Protein 3L81 (pdb70)

InterPro domains:
  IPR001392 Clathrin adaptor, mu subunit [PIRSF005992] (1-453)
  IPR001392 Clathrin adaptor, mu subunit [PR00314] (12-32)
  IPR001392 Clathrin adaptor, mu subunit [PR00314] (99-126)
  IPR001392 Clathrin adaptor, mu subunit [PR00314] (250-277)
  IPR001392 Clathrin adaptor, mu subunit [PR00314] (322-337)
  IPR011012 Longin-like domain superfamily [SSF64356] (1-141)
  IPR018240 Clathrin adaptor, mu subunit, conserved site [PS00991] (270-284)
  IPR022775 AP complex, mu/sigma subunit [PF01217] (42-130)
  IPR028565 Mu homology domain [PF00928] (175-453)
  IPR028565 Mu homology domain [PS51072] (184-452)
  IPR036168 AP-2 complex subunit mu, C-terminal superfamily [SSF49447] (182-452)
  IPR050431 Adaptor complexes medium subunit [PTHR10529] (1-452)

Foldseek 3Di:
DAKEKEKEKEWAWEAEQVRDTDWIKIKIWIKIAAADDPPKKKKWFKDQWEEEAADPVPGDDQTQYFRHKDADPQWDCPCCVPTNMIMGDDDHTMDTGMITMHTDAFNFDDQKDKDWDWDAPVPQQKIKIKIKIAGADPQAWWKAFKKKKKAAAPPKDFDDKDWDDDVKDWDDDPRIIIITDGGDGRGDIIMMMTIMGHDDDVCPVIDFMFIWIKTWQDDRSPMATPDMDMDVHHYHYTYMYIYRHHTYGD/DDDDDDD

Secondary structure (DSSP, 8-state):
-EEEEEEEEEEEEEE-TTS-EEEEEEEEEEEEEE-PPTT-EEEEEE-SS-EES--TTT---SSSEESEEEEETT-B-TTHHHH-EEEE---SEEEEEEEEEE-S--SS--SEEEEEEEEE-TTTSEEEEEEEEEE-S-TT-EEEEEEEEEE--TT-EEEEEEESSTT-EEEEETTEEEEEE--EETT-EEEEEEEEE-PPPP------EEEEEEEET--SS---EEEEEEE--EEEEEEEEEEEEEEE--/--EEE--

GO terms:
  GO:0005802 trans-Golgi network (C, IDA)
  GO:0030124 AP-4 adaptor complex (C, IDA)
  GO:0006605 protein targeting (P, IDA)
  GO:0006622 protein targeting to lysosome (P, IDA)
  GO:0090160 Golgi to lysosome transport (P, IDA)
  GO:0019904 protein domain specific binding (F, IDA)
  GO:0005769 early endosome (C, EXP)
  GO:0006886 intracellular protein transport (P, IMP)
  GO:0006895 Golgi to endosome transport (P, IMP)
  GO:0000045 autophagosome assembly (P, IMP)
  GO:0005515 protein binding (F, IPI)
  GO:0031904 endosome lumen (C, TAS)
  GO:0032588 trans-Golgi network membrane (C, TAS)
  GO:0008320 transmembrane protein transporter activity (F, TAS)
  GO:0006892 post-Golgi vesicle-mediated transport (P, TAS)
  GO:0070062 extracellular exosome (C, HDA)

Sequence (257 aa):
NEVFLDVVERLSVLIASNGSLLKVDVQGEIRLKSFLPSGSEMRIGLTEEFSVGKSELRGYGPGIRVDEVSFHSSVNLDEFESHRILRLQPPQGELTVMRYQLSDDLPSPLPFRLFPSVQWDRGSGRLQVYLKLRCDLLSKSQALNVRLHLPLPRGVVSLSQELSSPEQKAELAEGALRWDLPRVQGGSQLSGLFQMDVPGPPGLGLGPASLSFELPRHTCSGLQVRFLRLAFPHKWVRHLSHSDAYVIRITYKFFEQ

Organism: Homo sapiens (NCBI:txid9606)

Structure (mmCIF, N/CA/C/O backbone):
data_3L81
#
_entry.id   3L81
#
_cell.length_a   46.672
_cell.length_b   56.910
_cell.length_c   60.664
_cell.angle_alpha   90.000
_cell.angle_beta   106.530
_cell.angle_gamma   90.000
#
_symmetry.space_group_name_H-M   'P 1 21 1'
#
loop_
_entity.id
_entity.type
_entity.pdbx_description
1 polymer 'AP-4 complex subunit mu-1'
2 polymer 'Amyloid beta A4 protein'
3 non-polymer GLYCEROL
4 water water
#
loop_
_atom_site.group_PDB
_atom_site.id
_atom_site.type_symbol
_atom_site.label_atom_id
_atom_site.label_alt_id
_atom_site.label_comp_id
_atom_site.label_asym_id
_atom_site.label_entity_id
_atom_site.label_seq_id
_atom_site.pdbx_PDB_ins_code
_atom_site.Cartn_x
_atom_site.Cartn_y
_atom_site.Cartn_z
_atom_site.occupancy
_atom_site.B_iso_or_equiv
_atom_site.auth_seq_id
_atom_site.auth_comp_id
_atom_site.auth_asym_id
_atom_site.auth_atom_id
_atom_site.pdbx_PDB_model_num
ATOM 1 N N . ASN A 1 33 ? -25.444 -21.746 16.420 1.00 41.40 185 ASN A N 1
ATOM 2 C CA . ASN A 1 33 ? -25.078 -20.622 15.493 1.00 40.28 185 ASN A CA 1
ATOM 3 C C . ASN A 1 33 ? -23.740 -19.937 15.862 1.00 38.00 185 ASN A C 1
ATOM 4 O O . ASN A 1 33 ? -23.168 -20.215 16.908 1.00 39.77 185 ASN A O 1
ATOM 9 N N . GLU A 1 34 ? -23.270 -19.038 15.011 1.00 34.37 186 GLU A N 1
ATOM 10 C CA . GLU A 1 34 ? -21.986 -18.363 15.193 1.00 30.02 186 GLU A CA 1
ATOM 11 C C . GLU A 1 34 ? -22.118 -17.035 15.930 1.00 27.98 186 GLU A C 1
ATOM 12 O O . GLU A 1 34 ? -23.050 -16.255 15.686 1.00 26.15 186 GLU A O 1
ATOM 18 N N . VAL A 1 35 ? -21.145 -16.736 16.789 1.00 25.27 187 VAL A N 1
ATOM 19 C CA . VAL A 1 35 ? -21.120 -15.444 17.485 1.00 22.87 187 VAL A CA 1
ATOM 20 C C . VAL A 1 35 ? -19.729 -14.855 17.301 1.00 21.91 187 VAL A C 1
ATOM 21 O O . VAL A 1 35 ? -18.756 -15.568 17.515 1.00 20.16 187 VAL A O 1
ATOM 25 N N . PHE A 1 36 ? -19.636 -13.593 16.864 1.00 18.74 188 PHE A N 1
ATOM 26 C CA . PHE A 1 36 ? -18.337 -12.932 16.666 1.00 17.46 188 PHE A CA 1
ATOM 27 C C . PHE A 1 36 ? -18.203 -11.771 17.618 1.00 18.74 188 PHE A C 1
ATOM 28 O O . PHE A 1 36 ? -19.098 -10.958 17.676 1.00 18.61 188 PHE A O 1
ATOM 36 N N . LEU A 1 37 ? -17.117 -11.700 18.385 1.00 15.55 189 LEU A N 1
ATOM 37 C CA . LEU A 1 37 ? -16.867 -10.542 19.245 1.00 17.08 189 LEU A CA 1
ATOM 38 C C . LEU A 1 37 ? -15.488 -10.009 18.964 1.00 18.47 189 LEU A C 1
ATOM 39 O O . LEU A 1 37 ? -14.550 -10.761 19.091 1.00 16.70 189 LEU A O 1
ATOM 44 N N . ASP A 1 38 ? -15.380 -8.750 18.546 1.00 16.80 190 ASP A N 1
ATOM 45 C CA . ASP A 1 38 ? -14.090 -8.167 18.137 1.00 17.96 190 ASP A CA 1
ATOM 46 C C . ASP A 1 38 ? -13.769 -6.977 19.012 1.00 17.85 190 ASP A C 1
ATOM 47 O O . ASP A 1 38 ? -14.598 -6.075 19.156 1.00 17.44 190 ASP A O 1
ATOM 52 N N . VAL A 1 39 ? -12.579 -6.977 19.632 1.00 16.35 191 VAL A N 1
ATOM 53 C CA . VAL A 1 39 ? -12.048 -5.773 20.271 1.00 15.88 191 VAL A CA 1
ATOM 54 C C . VAL A 1 39 ? -11.146 -5.150 19.238 1.00 16.58 191 VAL A C 1
ATOM 55 O O . VAL A 1 39 ? -10.202 -5.787 18.768 1.00 16.09 191 VAL A O 1
ATOM 59 N N . VAL A 1 40 ? -11.456 -3.929 18.829 1.00 14.22 192 VAL A N 1
ATOM 60 C CA . VAL A 1 40 ? -10.702 -3.261 17.779 1.00 14.80 192 VAL A CA 1
ATOM 61 C C . VAL A 1 40 ? -10.197 -1.879 18.275 1.00 15.87 192 VAL A C 1
ATOM 62 O O . VAL A 1 40 ? -10.977 -1.049 18.775 1.00 15.83 192 VAL A O 1
ATOM 66 N N . GLU A 1 41 ? -8.898 -1.643 18.155 1.00 14.63 193 GLU A N 1
ATOM 67 C CA . GLU A 1 41 ? -8.304 -0.390 18.638 1.00 15.43 193 GLU A CA 1
ATOM 68 C C . GLU A 1 41 ? -7.593 0.343 17.519 1.00 15.59 193 GLU A C 1
ATOM 69 O O . GLU A 1 41 ? -6.781 -0.278 16.832 1.00 15.24 193 GLU A O 1
ATOM 75 N N . ARG A 1 42 ? -7.979 1.599 17.291 1.00 16.28 194 ARG A N 1
ATOM 76 C CA . ARG A 1 42 ? -7.291 2.470 16.332 1.00 18.05 194 ARG A CA 1
ATOM 77 C C . ARG A 1 42 ? -6.226 3.297 17.077 1.00 18.19 194 ARG A C 1
ATOM 78 O O . ARG A 1 42 ? -6.534 4.084 17.986 1.00 16.85 194 ARG A O 1
ATOM 86 N N . LEU A 1 43 ? -4.976 3.117 16.685 1.00 17.65 195 LEU A N 1
ATOM 87 C CA . LEU A 1 43 ? -3.868 3.832 17.312 1.00 18.58 195 LEU A CA 1
ATOM 88 C C . LEU A 1 43 ? -3.431 4.990 16.416 1.00 19.24 195 LEU A C 1
ATOM 89 O O . LEU A 1 43 ? -3.296 4.807 15.202 1.00 19.57 195 LEU A O 1
ATOM 94 N N . SER A 1 44 ? -3.223 6.152 17.024 1.00 18.97 196 SER A N 1
ATOM 95 C CA . SER A 1 44 ? -2.598 7.302 16.365 1.00 19.13 196 SER A CA 1
ATOM 96 C C . SER A 1 44 ? -1.445 7.764 17.256 1.00 19.65 196 SER A C 1
ATOM 97 O O . SER A 1 44 ? -1.566 7.783 18.471 1.00 19.97 196 SER A O 1
ATOM 100 N N . VAL A 1 45 ? -0.293 8.102 16.676 1.00 18.01 197 VAL A N 1
ATOM 101 C CA . VAL A 1 45 ? 0.858 8.477 17.472 1.00 18.62 197 VAL A CA 1
ATOM 102 C C . VAL A 1 45 ? 1.484 9.663 16.722 1.00 18.37 197 VAL A C 1
ATOM 103 O O . VAL A 1 45 ? 1.368 9.776 15.501 1.00 16.28 197 VAL A O 1
ATOM 107 N N . LEU A 1 46 ? 2.165 10.531 17.478 1.00 16.80 198 LEU A N 1
ATOM 108 C CA . LEU A 1 46 ? 3.089 11.503 16.875 1.00 18.22 198 LEU A CA 1
ATOM 109 C C . LEU A 1 46 ? 4.386 11.355 17.649 1.00 19.00 198 LEU A C 1
ATOM 110 O O . LEU A 1 46 ? 4.436 11.515 18.894 1.00 19.99 198 LEU A O 1
ATOM 115 N N . ILE A 1 47 ? 5.433 11.003 16.912 1.00 19.12 199 ILE A N 1
ATOM 116 C CA . ILE A 1 47 ? 6.758 10.853 17.461 1.00 20.25 199 ILE A CA 1
ATOM 117 C C . ILE A 1 47 ? 7.706 11.930 16.920 1.00 21.54 199 ILE A C 1
ATOM 118 O O . ILE A 1 47 ? 7.694 12.242 15.718 1.00 20.55 199 ILE A O 1
ATOM 123 N N . ALA A 1 48 ? 8.489 12.532 17.834 1.00 23.00 200 ALA A N 1
ATOM 124 C CA . ALA A 1 48 ? 9.431 13.596 17.450 1.00 25.83 200 ALA A CA 1
ATOM 125 C C . ALA A 1 48 ? 10.636 13.039 16.731 1.00 27.33 200 ALA A C 1
ATOM 126 O O . ALA A 1 48 ? 10.938 11.823 16.814 1.00 28.06 200 ALA A O 1
ATOM 128 N N . SER A 1 49 ? 11.355 13.930 16.058 1.00 30.23 201 SER A N 1
ATOM 129 C CA . SER A 1 49 ? 12.558 13.506 15.314 1.00 32.89 201 SER A CA 1
ATOM 130 C C . SER A 1 49 ? 13.633 12.860 16.200 1.00 34.30 201 SER A C 1
ATOM 131 O O . SER A 1 49 ? 14.468 12.084 15.705 1.00 35.24 201 SER A O 1
ATOM 134 N N . ASN A 1 50 ? 13.612 13.154 17.504 1.00 34.66 202 ASN A N 1
ATOM 135 C CA . ASN A 1 50 ? 14.536 12.497 18.436 1.00 35.10 202 ASN A CA 1
ATOM 136 C C . ASN A 1 50 ? 13.989 11.207 19.038 1.00 34.97 202 ASN A C 1
ATOM 137 O O . ASN A 1 50 ? 14.609 10.628 19.937 1.00 35.75 202 ASN A O 1
ATOM 142 N N . GLY A 1 51 ? 12.813 10.770 18.581 1.00 33.32 203 GLY A N 1
ATOM 143 C CA . GLY A 1 51 ? 12.221 9.533 19.096 1.00 31.50 203 GLY A CA 1
ATOM 144 C C . GLY A 1 51 ? 11.264 9.692 20.264 1.00 30.82 203 GLY A C 1
ATOM 145 O O . GLY A 1 51 ? 10.577 8.746 20.640 1.00 30.86 203 GLY A O 1
ATOM 146 N N . SER A 1 52 ? 11.201 10.898 20.835 1.00 30.51 204 SER A N 1
ATOM 147 C CA . SER A 1 52 ? 10.274 11.200 21.934 1.00 29.86 204 SER A CA 1
ATOM 148 C C . SER A 1 52 ? 8.834 11.082 21.515 1.00 28.06 204 SER A C 1
ATOM 149 O O . SER A 1 52 ? 8.449 11.614 20.460 1.00 27.09 204 SER A O 1
ATOM 152 N N . LEU A 1 53 ? 8.018 10.445 22.349 1.00 26.55 205 LEU A N 1
ATOM 153 C CA . LEU A 1 53 ? 6.588 10.405 22.106 1.00 25.53 205 LEU A CA 1
ATOM 154 C C . LEU A 1 53 ? 5.911 11.722 22.458 1.00 25.13 205 LEU A C 1
ATOM 155 O O . LEU A 1 53 ? 5.866 12.115 23.635 1.00 25.53 205 LEU A O 1
ATOM 160 N N . LEU A 1 54 ? 5.340 12.392 21.457 1.00 23.70 206 LEU A N 1
ATOM 161 C CA . LEU A 1 54 ? 4.589 13.611 21.699 1.00 23.65 206 LEU A CA 1
ATOM 162 C C . LEU A 1 54 ? 3.108 13.334 22.015 1.00 23.37 206 LEU A C 1
ATOM 163 O O . LEU A 1 54 ? 2.558 13.893 22.950 1.00 23.61 206 LEU A O 1
ATOM 168 N N . LYS A 1 55 ? 2.467 12.460 21.239 1.00 22.44 207 LYS A N 1
ATOM 169 C CA . LYS A 1 55 ? 1.028 12.202 21.376 1.00 23.64 207 LYS A CA 1
ATOM 170 C C . LYS A 1 55 ? 0.806 10.722 21.165 1.00 23.90 207 LYS A C 1
ATOM 171 O O . LYS A 1 55 ? 1.426 10.138 20.296 1.00 22.45 207 LYS A O 1
ATOM 177 N N . VAL A 1 56 ? -0.120 10.156 21.941 1.00 23.02 208 VAL A N 1
ATOM 178 C CA . VAL A 1 56 ? -0.609 8.786 21.696 1.00 24.51 208 VAL A CA 1
ATOM 179 C C . VAL A 1 56 ? -2.142 8.842 21.853 1.00 24.71 208 VAL A C 1
ATOM 180 O O . VAL A 1 56 ? -2.671 9.532 22.738 1.00 26.53 208 VAL A O 1
ATOM 184 N N . ASP A 1 57 ? -2.884 8.226 20.949 1.00 24.14 209 ASP A N 1
ATOM 185 C CA . ASP A 1 57 ? -4.345 8.169 21.090 1.00 24.02 209 ASP A CA 1
ATOM 186 C C . ASP A 1 57 ? -4.743 6.753 20.713 1.00 22.69 209 ASP A C 1
ATOM 187 O O . ASP A 1 57 ? -4.265 6.240 19.719 1.00 22.22 209 ASP A O 1
ATOM 192 N N . VAL A 1 58 ? -5.626 6.150 21.506 1.00 19.10 210 VAL A N 1
ATOM 193 C CA . VAL A 1 58 ? -6.221 4.854 21.189 1.00 19.61 210 VAL A CA 1
ATOM 194 C C . VAL A 1 58 ? -7.732 5.077 21.250 1.00 18.98 210 VAL A C 1
ATOM 195 O O . VAL A 1 58 ? -8.240 5.564 22.268 1.00 19.65 210 VAL A O 1
ATOM 199 N N . GLN A 1 59 ? -8.416 4.771 20.168 1.00 17.53 211 GLN A N 1
ATOM 200 C CA . GLN A 1 59 ? -9.904 4.755 20.109 1.00 18.62 211 GLN A CA 1
ATOM 201 C C . GLN A 1 59 ? -10.310 3.299 19.990 1.00 16.94 211 GLN A C 1
ATOM 202 O O . GLN A 1 59 ? -9.976 2.682 18.992 1.00 17.33 211 GLN A O 1
ATOM 208 N N . GLY A 1 60 ? -10.976 2.757 21.000 1.00 16.10 212 GLY A N 1
ATOM 209 C CA . GLY A 1 60 ? -11.284 1.314 21.007 1.00 16.07 212 GLY A CA 1
ATOM 210 C C . GLY A 1 60 ? -12.785 1.085 20.948 1.00 17.55 212 GLY A C 1
ATOM 211 O O . GLY A 1 60 ? -13.594 1.943 21.338 1.00 15.27 212 GLY A O 1
ATOM 212 N N . GLU A 1 61 ? -13.137 -0.074 20.424 1.00 15.12 213 GLU A N 1
ATOM 213 C CA . GLU A 1 61 ? -14.536 -0.531 20.373 1.00 17.90 213 GLU A CA 1
ATOM 214 C C . GLU A 1 61 ? -14.574 -2.024 20.590 1.00 16.96 213 GLU A C 1
ATOM 215 O O . GLU A 1 61 ? -13.648 -2.745 20.209 1.00 17.72 213 GLU A O 1
ATOM 221 N N . ILE A 1 62 ? -15.692 -2.487 21.150 1.00 15.85 214 ILE A N 1
ATOM 222 C CA . ILE A 1 62 ? -16.014 -3.913 21.210 1.00 15.87 214 ILE A CA 1
ATOM 223 C C . ILE A 1 62 ? -17.278 -4.057 20.373 1.00 17.11 214 ILE A C 1
ATOM 224 O O . ILE A 1 62 ? -18.278 -3.418 20.685 1.00 16.71 214 ILE A O 1
ATOM 229 N N . ARG A 1 63 ? -17.171 -4.853 19.331 1.00 17.58 215 ARG A N 1
ATOM 230 C CA . ARG A 1 63 ? -18.228 -5.051 18.325 1.00 18.06 215 ARG A CA 1
ATOM 231 C C . ARG A 1 63 ? -18.674 -6.498 18.366 1.00 19.62 215 ARG A C 1
ATOM 232 O O . ARG A 1 63 ? -17.862 -7.428 18.467 1.00 19.99 215 ARG A O 1
ATOM 240 N N . LEU A 1 64 ? -19.975 -6.688 18.299 1.00 16.70 216 LEU A N 1
ATOM 241 C CA . LEU A 1 64 ? -20.554 -8.012 18.337 1.00 18.57 216 LEU A CA 1
ATOM 242 C C . LEU A 1 64 ? -21.311 -8.260 17.012 1.00 19.54 216 LEU A C 1
ATOM 243 O O . LEU A 1 64 ? -21.907 -7.328 16.446 1.00 19.33 216 LEU A O 1
ATOM 248 N N . LYS A 1 65 ? -21.291 -9.497 16.532 1.00 18.50 217 LYS A N 1
ATOM 249 C CA . LYS A 1 65 ? -22.215 -9.953 15.484 1.00 18.67 217 LYS A CA 1
ATOM 250 C C . LYS A 1 65 ? -22.791 -11.305 15.928 1.00 20.66 217 LYS A C 1
ATOM 251 O O . LYS A 1 65 ? -22.064 -12.232 16.197 1.00 19.33 217 LYS A O 1
ATOM 257 N N . SER A 1 66 ? -24.113 -11.417 16.021 1.00 20.62 218 SER A N 1
ATOM 258 C CA . SER A 1 66 ? -24.717 -12.683 16.443 1.00 23.15 218 SER A CA 1
ATOM 259 C C . SER A 1 66 ? -26.142 -12.760 15.955 1.00 24.93 218 SER A C 1
ATOM 260 O O . SER A 1 66 ? -26.757 -11.716 15.724 1.00 23.18 218 SER A O 1
ATOM 263 N N . PHE A 1 67 ? -26.670 -13.979 15.884 1.00 27.16 219 PHE A N 1
ATOM 264 C CA . PHE A 1 67 ? -28.039 -14.224 15.425 1.00 29.68 219 PHE A CA 1
ATOM 265 C C . PHE A 1 67 ? -28.671 -15.285 16.319 1.00 31.68 219 PHE A C 1
ATOM 266 O O . PHE A 1 67 ? -28.944 -16.400 15.887 1.00 31.97 219 PHE A O 1
ATOM 274 N N . LEU A 1 68 ? -28.880 -14.940 17.580 1.00 33.85 220 LEU A N 1
ATOM 275 C CA . LEU A 1 68 ? -29.180 -15.951 18.581 1.00 36.10 220 LEU A CA 1
ATOM 276 C C . LEU A 1 68 ? -30.680 -16.188 18.664 1.00 37.65 220 LEU A C 1
ATOM 277 O O . LEU A 1 68 ? -31.456 -15.291 18.320 1.00 37.33 220 LEU A O 1
ATOM 282 N N . PRO A 1 69 ? -31.095 -17.380 19.160 1.00 39.00 221 PRO A N 1
ATOM 283 C CA . PRO A 1 69 ? -32.531 -17.618 19.319 1.00 40.27 221 PRO A CA 1
ATOM 284 C C . PRO A 1 69 ? -33.117 -16.623 20.305 1.00 41.54 221 PRO A C 1
ATOM 285 O O . PRO A 1 69 ? -32.376 -16.048 21.116 1.00 42.14 221 PRO A O 1
ATOM 289 N N . SER A 1 70 ? -34.435 -16.433 20.236 1.00 42.83 222 SER A N 1
ATOM 290 C CA . SER A 1 70 ? -35.178 -15.564 21.145 1.00 44.23 222 SER A CA 1
ATOM 291 C C . SER A 1 70 ? -34.879 -15.961 22.596 1.00 44.53 222 SER A C 1
ATOM 292 O O . SER A 1 70 ? -34.585 -17.136 22.878 1.00 44.96 222 SER A O 1
ATOM 295 N N . GLY A 1 71 ? -34.943 -14.987 23.503 1.00 44.46 223 GLY A N 1
ATOM 296 C CA . GLY A 1 71 ? -34.606 -15.213 24.920 1.00 44.12 223 GLY A CA 1
ATOM 297 C C . GLY A 1 71 ? -33.152 -14.938 25.315 1.00 43.57 223 GLY A C 1
ATOM 298 O O . GLY A 1 71 ? -32.866 -14.561 26.470 1.00 44.30 223 GLY A O 1
ATOM 299 N N . SER A 1 72 ? -32.243 -15.108 24.358 1.00 41.94 224 SER A N 1
ATOM 300 C CA . SER A 1 72 ? -30.800 -15.186 24.626 1.00 39.67 224 SER A CA 1
ATOM 301 C C . SER A 1 72 ? -30.200 -13.993 25.360 1.00 37.92 224 SER A C 1
ATOM 302 O O . SER A 1 72 ? -30.445 -12.836 25.013 1.00 38.07 224 SER A O 1
ATOM 305 N N . GLU A 1 73 ? -29.388 -14.315 26.362 1.00 36.34 225 GLU A N 1
ATOM 306 C CA . GLU A 1 73 ? -28.656 -13.319 27.130 1.00 34.84 225 GLU A CA 1
ATOM 307 C C . GLU A 1 73 ? -27.161 -13.618 27.096 1.00 31.46 225 GLU A C 1
ATOM 308 O O . GLU A 1 73 ? -26.731 -14.744 27.253 1.00 31.82 225 GLU A O 1
ATOM 314 N N . MET A 1 74 ? -26.373 -12.581 26.877 1.00 27.61 226 MET A N 1
ATOM 315 C CA . MET A 1 74 ? -24.948 -12.718 26.686 1.00 25.98 226 MET A CA 1
ATOM 316 C C . MET A 1 74 ? -24.258 -11.950 27.800 1.00 22.89 226 MET A C 1
ATOM 317 O O . MET A 1 74 ? -24.713 -10.868 28.142 1.00 22.26 226 MET A O 1
ATOM 322 N N . ARG A 1 75 ? -23.207 -12.547 28.363 1.00 21.29 227 ARG A N 1
ATOM 323 C CA . ARG A 1 75 ? -22.347 -11.894 29.355 1.00 20.49 227 ARG A CA 1
ATOM 324 C C . ARG A 1 75 ? -20.937 -11.843 28.787 1.00 19.43 227 ARG A C 1
ATOM 325 O O . ARG A 1 75 ? -20.430 -12.826 28.245 1.00 19.41 227 ARG A O 1
ATOM 333 N N . ILE A 1 76 ? -20.350 -10.645 28.811 1.00 17.85 228 ILE A N 1
ATOM 334 C CA . ILE A 1 76 ? -18.985 -10.487 28.352 1.00 18.74 228 ILE A CA 1
ATOM 335 C C . ILE A 1 76 ? -18.135 -10.043 29.552 1.00 17.32 228 ILE A C 1
ATOM 336 O O . ILE A 1 76 ? -18.487 -9.076 30.197 1.00 19.13 228 ILE A O 1
ATOM 341 N N . GLY A 1 77 ? -17.031 -10.736 29.866 1.00 15.91 229 GLY A N 1
ATOM 342 C CA . GLY A 1 77 ? -16.134 -10.360 30.986 1.00 16.43 229 GLY A CA 1
ATOM 343 C C . GLY A 1 77 ? -14.872 -9.778 30.397 1.00 17.15 229 GLY A C 1
ATOM 344 O O . GLY A 1 77 ? -14.324 -10.322 29.454 1.00 18.10 229 GLY A O 1
ATOM 345 N N . LEU A 1 78 ? -14.473 -8.616 30.905 1.00 16.82 230 LEU A N 1
ATOM 346 C CA . LEU A 1 78 ? -13.269 -7.944 30.454 1.00 18.28 230 LEU A CA 1
ATOM 347 C C . LEU A 1 78 ? -12.169 -8.195 31.466 1.00 19.55 230 LEU A C 1
ATOM 348 O O . LEU A 1 78 ? -12.444 -8.720 32.569 1.00 20.88 230 LEU A O 1
ATOM 353 N N . THR A 1 79 ? -10.943 -7.788 31.117 1.00 19.57 231 THR A N 1
ATOM 354 C CA . THR A 1 79 ? -9.801 -7.756 32.051 1.00 20.86 231 THR A CA 1
ATOM 355 C C . THR A 1 79 ? -10.284 -7.373 33.443 1.00 21.67 231 THR A C 1
ATOM 356 O O . THR A 1 79 ? -10.912 -6.318 33.629 1.00 21.56 231 THR A O 1
ATOM 360 N N . GLU A 1 80 ? -10.006 -8.231 34.418 1.00 23.57 232 GLU A N 1
ATOM 361 C CA . GLU A 1 80 ? -10.543 -8.012 35.778 1.00 27.48 232 GLU A CA 1
ATOM 362 C C . GLU A 1 80 ? -9.969 -6.744 36.431 1.00 29.01 232 GLU A C 1
ATOM 363 O O . GLU A 1 80 ? -10.689 -5.985 37.098 1.00 30.39 232 GLU A O 1
ATOM 369 N N . GLU A 1 81 ? -8.686 -6.526 36.183 1.00 31.70 233 GLU A N 1
ATOM 370 C CA . GLU A 1 81 ? -7.923 -5.318 36.538 1.00 35.18 233 GLU A CA 1
ATOM 371 C C . GLU A 1 81 ? -8.612 -3.951 36.417 1.00 35.38 233 GLU A C 1
ATOM 372 O O . GLU A 1 81 ? -8.685 -3.152 37.374 1.00 38.23 233 GLU A O 1
ATOM 378 N N . PHE A 1 82 ? -9.156 -3.715 35.238 1.00 33.87 234 PHE A N 1
ATOM 379 C CA . PHE A 1 82 ? -8.900 -2.459 34.572 1.00 31.47 234 PHE A CA 1
ATOM 380 C C . PHE A 1 82 ? -9.561 -1.247 35.180 1.00 30.65 234 PHE A C 1
ATOM 381 O O . PHE A 1 82 ? -10.668 -1.335 35.690 1.00 29.94 234 PHE A O 1
ATOM 389 N N . SER A 1 83 ? -8.847 -0.116 35.168 1.00 28.41 235 SER A N 1
ATOM 390 C CA . SER A 1 83 ? -9.396 1.097 35.727 1.00 26.12 235 SER A CA 1
ATOM 391 C C . SER A 1 83 ? -9.822 2.037 34.622 1.00 24.65 235 SER A C 1
ATOM 392 O O . SER A 1 83 ? -9.384 1.922 33.465 1.00 23.25 235 SER A O 1
ATOM 395 N N . VAL A 1 84 ? -10.704 2.939 34.996 1.00 23.00 236 VAL A N 1
ATOM 396 C CA . VAL A 1 84 ? -11.317 3.857 34.091 1.00 23.13 236 VAL A CA 1
ATOM 397 C C . VAL A 1 84 ? -11.112 5.280 34.654 1.00 23.41 236 VAL A C 1
ATOM 398 O O . VAL A 1 84 ? -11.451 5.543 35.819 1.00 24.20 236 VAL A O 1
ATOM 402 N N . GLY A 1 85 ? -10.597 6.186 33.826 1.00 21.09 237 GLY A N 1
ATOM 403 C CA . GLY A 1 85 ? -10.457 7.580 34.249 1.00 20.31 237 GLY A CA 1
ATOM 404 C C . GLY A 1 85 ? -9.189 7.805 35.066 1.00 20.15 237 GLY A C 1
ATOM 405 O O . GLY A 1 85 ? -8.318 6.925 35.198 1.00 20.07 237 GLY A O 1
ATOM 406 N N . LYS A 1 86 ? -9.139 9.003 35.657 1.00 20.28 238 LYS A N 1
ATOM 407 C CA . LYS A 1 86 ? -7.973 9.483 36.433 1.00 19.94 238 LYS A CA 1
ATOM 408 C C . LYS A 1 86 ? -8.528 9.879 37.787 1.00 19.82 238 LYS A C 1
ATOM 409 O O . LYS A 1 86 ? -8.994 10.986 37.987 1.00 20.23 238 LYS A O 1
ATOM 415 N N . SER A 1 87 ? -8.558 8.927 38.701 1.00 20.56 239 SER A N 1
ATOM 416 C CA . SER A 1 87 ? -9.123 9.150 39.999 1.00 20.14 239 SER A CA 1
ATOM 417 C 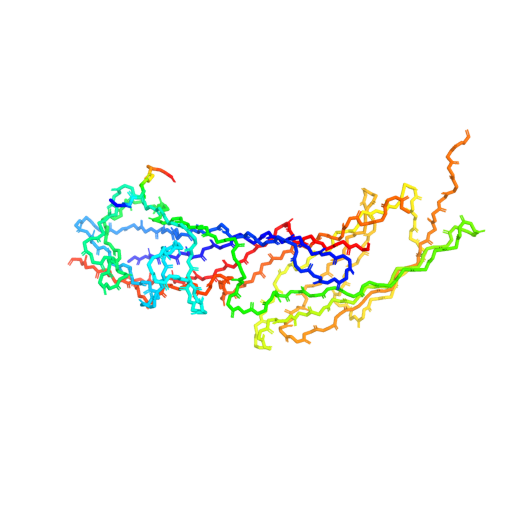C . SER A 1 87 ? -8.342 10.225 40.745 1.00 19.43 239 SER A C 1
ATOM 418 O O . SER A 1 87 ? -7.125 10.114 40.886 1.00 19.75 239 SER A O 1
ATOM 421 N N . GLU A 1 88 ? -9.058 11.248 41.211 1.00 20.83 240 GLU A N 1
ATOM 422 C CA . GLU A 1 88 ? -8.381 12.278 42.050 1.00 21.02 240 GLU A CA 1
ATOM 423 C C . GLU A 1 88 ? -7.943 11.725 43.392 1.00 22.23 240 GLU A C 1
ATOM 424 O O . GLU A 1 88 ? -6.985 12.219 43.981 1.00 22.08 240 GLU A O 1
ATOM 430 N N . LEU A 1 89 ? -8.692 10.762 43.920 1.00 22.88 241 LEU A N 1
ATOM 431 C CA . LEU A 1 89 ? -8.310 10.147 45.191 1.00 24.11 241 LEU A CA 1
ATOM 432 C C . LEU A 1 89 ? -7.205 9.121 45.061 1.00 24.35 241 LEU A C 1
ATOM 433 O O . LEU A 1 89 ? -6.222 9.154 45.821 1.00 24.62 241 LEU A O 1
ATOM 438 N N . ARG A 1 90 ? -7.335 8.190 44.120 1.00 23.52 242 ARG A N 1
ATOM 439 C CA . ARG A 1 90 ? -6.392 7.111 44.053 1.00 23.37 242 ARG A CA 1
ATOM 440 C C . ARG A 1 90 ? -5.247 7.345 43.096 1.00 22.10 242 ARG A C 1
ATOM 441 O O . ARG A 1 90 ? -4.291 6.582 43.114 1.00 22.59 242 ARG A O 1
ATOM 449 N N . GLY A 1 91 ? -5.365 8.338 42.205 1.00 19.76 243 GLY A N 1
ATOM 450 C CA . GLY A 1 91 ? -4.348 8.515 41.167 1.00 20.15 243 GLY A CA 1
ATOM 451 C C . GLY A 1 91 ? -4.385 7.393 40.140 1.00 21.22 243 GLY A C 1
ATOM 452 O O . GLY A 1 91 ? -5.282 6.526 40.174 1.00 21.72 243 GLY A O 1
ATOM 453 N N . TYR A 1 92 ? -3.419 7.395 39.241 1.00 22.36 244 TYR A N 1
ATOM 454 C CA . TYR A 1 92 ? -3.384 6.348 38.231 1.00 24.21 244 TYR A CA 1
ATOM 455 C C . TYR A 1 92 ? -1.965 5.947 37.955 1.00 26.80 244 TYR A C 1
ATOM 456 O O . TYR A 1 92 ? -1.036 6.766 37.905 1.00 24.48 244 TYR A O 1
ATOM 465 N N . GLY A 1 93 ? -1.807 4.649 37.798 1.00 29.28 245 GLY A N 1
ATOM 466 C CA . GLY A 1 93 ? -0.503 4.036 37.976 1.00 33.04 245 GLY A CA 1
ATOM 467 C C . GLY A 1 93 ? -0.242 3.124 36.817 1.00 33.95 245 GLY A C 1
ATOM 468 O O . GLY A 1 93 ? -0.804 3.292 35.744 1.00 35.55 245 GLY A O 1
ATOM 469 N N . PRO A 1 94 ? 0.636 2.164 37.019 1.00 36.18 246 PRO A N 1
ATOM 470 C CA . PRO A 1 94 ? 0.892 1.234 35.949 1.00 36.13 246 PRO A CA 1
ATOM 471 C C . PRO A 1 94 ? -0.233 0.202 36.083 1.00 35.96 246 PRO A C 1
ATOM 472 O O . PRO A 1 94 ? -0.769 0.044 37.177 1.00 37.85 246 PRO A O 1
ATOM 476 N N . GLY A 1 95 ? -0.631 -0.442 34.995 1.00 34.36 247 GLY A N 1
ATOM 477 C CA . GLY A 1 95 ? -1.778 -1.348 35.044 1.00 32.30 247 GLY A CA 1
ATOM 478 C C . GLY A 1 95 ? -2.579 -1.095 33.785 1.00 30.87 247 GLY A C 1
ATOM 479 O O . GLY A 1 95 ? -2.241 -0.211 33.017 1.00 31.30 247 GLY A O 1
ATOM 480 N N . ILE A 1 96 ? -3.631 -1.865 33.557 1.00 28.57 248 ILE A N 1
ATOM 481 C CA . ILE A 1 96 ? -4.436 -1.691 32.359 1.00 26.71 248 ILE A CA 1
ATOM 482 C C . ILE A 1 96 ? -5.496 -0.659 32.677 1.00 25.03 248 ILE A C 1
ATOM 483 O O . ILE A 1 96 ? -6.202 -0.761 33.702 1.00 25.13 248 ILE A O 1
ATOM 488 N N . ARG A 1 97 ? -5.626 0.351 31.824 1.00 21.84 249 ARG A N 1
ATOM 489 C CA . ARG A 1 97 ? -6.544 1.408 32.158 1.00 21.43 249 ARG A CA 1
ATOM 490 C C . ARG A 1 97 ? -6.998 2.052 30.851 1.00 19.95 249 ARG A C 1
ATOM 491 O O . ARG A 1 97 ? -6.301 1.925 29.846 1.00 19.82 249 ARG A O 1
ATOM 499 N N . VAL A 1 98 ? -8.157 2.713 30.867 1.00 19.63 250 VAL A N 1
ATOM 500 C CA . VAL A 1 98 ? -8.551 3.584 29.787 1.00 19.41 250 VAL A CA 1
ATOM 501 C C . VAL A 1 98 ? -8.941 4.928 30.408 1.00 18.96 250 VAL A C 1
ATOM 502 O O . VAL A 1 98 ? -9.298 4.986 31.583 1.00 19.89 250 VAL A O 1
ATOM 506 N N . ASP A 1 99 ? -8.908 5.993 29.612 1.00 20.20 251 ASP A N 1
ATOM 507 C CA . ASP A 1 99 ? -9.240 7.319 30.130 1.00 22.41 251 ASP A CA 1
ATOM 508 C C . ASP A 1 99 ? -10.738 7.541 30.208 1.00 24.08 251 ASP A C 1
ATOM 509 O O . ASP A 1 99 ? -11.201 8.283 31.062 1.00 23.62 251 ASP A O 1
ATOM 514 N N . GLU A 1 100 ? -11.487 6.894 29.308 1.00 22.95 252 GLU A N 1
ATOM 515 C CA . GLU A 1 100 ? -12.956 6.961 29.364 1.00 24.73 252 GLU A CA 1
ATOM 516 C C . GLU A 1 100 ? -13.581 5.783 28.679 1.00 22.75 252 GLU A C 1
ATOM 517 O O . GLU A 1 100 ? -12.949 5.156 27.813 1.00 21.02 252 GLU A O 1
ATOM 523 N N . VAL A 1 101 ? -14.833 5.501 29.058 1.00 20.34 253 VAL A N 1
ATOM 524 C CA . VAL A 1 101 ? -15.567 4.360 28.518 1.00 20.03 253 VAL A CA 1
ATOM 525 C C . VAL A 1 101 ? -17.010 4.796 28.322 1.00 20.36 253 VAL A C 1
ATOM 526 O O . VAL A 1 101 ? -17.474 5.702 29.022 1.00 20.79 253 VAL A O 1
ATOM 530 N N . SER A 1 102 ? -17.686 4.151 27.373 1.00 18.21 254 SER A N 1
ATOM 531 C CA . SER A 1 102 ? -19.113 4.371 27.118 1.00 18.15 254 SER A CA 1
ATOM 532 C C . SER A 1 102 ? -19.706 3.079 26.601 1.00 17.71 254 SER A C 1
ATOM 533 O O . SER A 1 102 ? -18.983 2.236 26.090 1.00 17.20 254 SER A O 1
ATOM 536 N N . PHE A 1 103 ? -21.026 2.909 26.760 1.00 16.03 255 PHE A N 1
ATOM 537 C CA . PHE A 1 103 ? -21.660 1.600 26.502 1.00 15.85 255 PHE A CA 1
ATOM 538 C C . PHE A 1 103 ? -22.902 1.780 25.708 1.00 17.01 255 PHE A C 1
ATOM 539 O O . PHE A 1 103 ? -23.500 2.844 25.780 1.00 18.17 255 PHE A O 1
ATOM 547 N N . HIS A 1 104 ? -23.259 0.761 24.952 1.00 17.57 256 HIS A N 1
ATOM 548 C CA . HIS A 1 104 ? -24.529 0.789 24.209 1.00 17.65 256 HIS A CA 1
ATOM 549 C C . HIS A 1 104 ? -25.668 0.873 25.210 1.00 17.78 256 HIS A C 1
ATOM 550 O O . HIS A 1 104 ? -25.594 0.305 26.292 1.00 17.73 256 HIS A O 1
ATOM 557 N N . SER A 1 105 ? -26.715 1.611 24.856 1.00 19.73 257 SER A N 1
ATOM 558 C CA . SER A 1 105 ? -27.819 1.804 25.789 1.00 21.68 257 SER A CA 1
ATOM 559 C C . SER A 1 105 ? -28.491 0.482 26.294 1.00 21.62 257 SER A C 1
ATOM 560 O O . SER A 1 105 ? -29.094 0.444 27.375 1.00 23.01 257 SER A O 1
ATOM 563 N N . SER A 1 106 ? -28.339 -0.604 25.541 1.00 20.75 258 SER A N 1
ATOM 564 C CA . SER A 1 106 ? -28.920 -1.903 25.907 1.00 20.93 258 SER A CA 1
ATOM 565 C C . SER A 1 106 ? -28.081 -2.708 26.909 1.00 20.28 258 SER A C 1
ATOM 566 O O . SER A 1 106 ? -28.504 -3.762 27.372 1.00 20.81 258 SER A O 1
ATOM 569 N N . VAL A 1 107 ? -26.884 -2.214 27.209 1.00 18.98 259 VAL A N 1
ATOM 570 C CA . VAL A 1 107 ? -25.989 -2.932 28.113 1.00 19.59 259 VAL A CA 1
ATOM 571 C C . VAL A 1 107 ? -26.325 -2.684 29.577 1.00 20.38 259 VAL A C 1
ATOM 572 O O . VAL A 1 107 ? -26.387 -1.543 30.012 1.00 21.69 259 VAL A O 1
ATOM 576 N N . ASN A 1 108 ? -26.503 -3.770 30.324 1.00 20.09 260 ASN A N 1
ATOM 577 C CA . ASN A 1 108 ? -26.643 -3.695 31.767 1.00 20.80 260 ASN A CA 1
ATOM 578 C C . ASN A 1 108 ? -25.284 -3.748 32.482 1.00 20.85 260 ASN A C 1
ATOM 579 O O . ASN A 1 108 ? -24.497 -4.640 32.219 1.00 20.12 260 ASN A O 1
ATOM 584 N N . LEU A 1 109 ? -25.051 -2.789 33.376 1.00 20.98 261 LEU A N 1
ATOM 585 C CA . LEU A 1 109 ? -23.781 -2.630 34.056 1.00 21.06 261 LEU A CA 1
ATOM 586 C C . LEU A 1 109 ? -23.783 -3.007 35.546 1.00 20.62 261 LEU A C 1
ATOM 587 O O . LEU A 1 109 ? -22.848 -2.665 36.273 1.00 20.48 261 LEU A O 1
ATOM 592 N N . ASP A 1 110 ? -24.791 -3.756 35.980 1.00 20.73 262 ASP A N 1
ATOM 593 C CA . ASP A 1 110 ? -24.913 -4.189 37.400 1.00 21.49 262 ASP A CA 1
ATOM 594 C C . ASP A 1 110 ? -23.698 -4.916 37.942 1.00 21.80 262 ASP A C 1
ATOM 595 O O . ASP A 1 110 ? -23.474 -4.886 39.146 1.00 22.89 262 ASP A O 1
ATOM 600 N N . GLU A 1 111 ? -22.986 -5.635 37.060 1.00 19.74 263 GLU A N 1
ATOM 601 C CA . GLU A 1 111 ? -21.802 -6.378 37.474 1.00 20.17 263 GLU A CA 1
ATOM 602 C C . GLU A 1 111 ? -20.488 -5.756 36.963 1.00 19.97 263 GLU A C 1
ATOM 603 O O . GLU A 1 111 ? -19.431 -6.375 37.056 1.00 19.33 263 GLU A O 1
ATOM 609 N N . PHE A 1 112 ? -20.558 -4.533 36.438 1.00 18.58 264 PHE A N 1
ATOM 610 C CA . PHE A 1 112 ? -19.374 -3.924 35.889 1.00 19.55 264 PHE A CA 1
ATOM 611 C C . PHE A 1 112 ? -18.387 -3.463 36.962 1.00 20.23 264 PHE A C 1
ATOM 612 O O . PHE A 1 112 ? -17.192 -3.717 36.828 1.00 20.44 264 PHE A O 1
ATOM 620 N N . GLU A 1 113 ? -18.857 -2.807 38.019 1.00 21.70 265 GLU A N 1
ATOM 621 C CA . GLU A 1 113 ? -17.883 -2.249 38.983 1.00 23.50 265 GLU A CA 1
ATOM 622 C C . GLU A 1 113 ? -17.162 -3.358 39.723 1.00 23.26 265 GLU A C 1
ATOM 623 O O . GLU A 1 113 ? -15.949 -3.251 39.979 1.00 24.97 265 GLU A O 1
ATOM 629 N N . SER A 1 114 ? -17.896 -4.416 40.070 1.00 22.94 266 SER A N 1
ATOM 630 C CA . SER A 1 114 ? -17.316 -5.486 40.891 1.00 23.21 266 SER A CA 1
ATOM 631 C C . SER A 1 114 ? -16.561 -6.514 40.079 1.00 23.23 266 SER A C 1
ATOM 632 O O . SER A 1 114 ? -15.586 -7.077 40.551 1.00 23.19 266 SER A O 1
ATOM 635 N N . HIS A 1 115 ? -17.012 -6.781 38.867 1.00 20.56 267 HIS A N 1
ATOM 636 C CA . HIS A 1 115 ? -16.461 -7.917 38.133 1.00 19.80 267 HIS A CA 1
ATOM 637 C C . HIS A 1 115 ? -16.076 -7.613 36.689 1.00 18.73 267 HIS A C 1
ATOM 638 O O . HIS A 1 115 ? -15.621 -8.522 36.007 1.00 19.70 267 HIS A O 1
ATOM 645 N N . ARG A 1 116 ? -16.247 -6.367 36.233 1.00 17.83 268 ARG A N 1
ATOM 646 C CA . ARG A 1 116 ? -15.949 -6.013 34.825 1.00 18.36 268 ARG A CA 1
ATOM 647 C C . ARG A 1 116 ? -16.736 -6.897 33.839 1.00 17.11 268 ARG A C 1
ATOM 648 O O . ARG A 1 116 ? -16.240 -7.202 32.752 1.00 17.41 268 ARG A O 1
ATOM 656 N N . ILE A 1 117 ? -17.993 -7.208 34.197 1.00 17.23 269 ILE A N 1
ATOM 657 C CA . ILE A 1 117 ? -18.850 -8.022 33.325 1.00 17.62 269 ILE A CA 1
ATOM 658 C C . ILE A 1 117 ? -19.897 -7.108 32.759 1.00 16.83 269 ILE A C 1
ATOM 659 O O . ILE A 1 117 ? -20.439 -6.263 33.487 1.00 17.84 269 ILE A O 1
ATOM 664 N N . LEU A 1 118 ? -20.201 -7.304 31.481 1.00 18.09 270 LEU A N 1
ATOM 665 C CA . LEU A 1 118 ? -21.294 -6.612 30.794 1.00 18.85 270 LEU A CA 1
ATOM 666 C C . LEU A 1 118 ? -22.362 -7.656 30.497 1.00 18.94 270 LEU A C 1
ATOM 667 O O . LEU A 1 118 ? -22.033 -8.831 30.241 1.00 19.46 270 LEU A O 1
ATOM 672 N N . ARG A 1 119 ? -23.634 -7.223 30.520 1.00 20.25 271 ARG A N 1
ATOM 673 C CA . ARG A 1 119 ? -24.767 -8.101 30.174 1.00 20.92 271 ARG A CA 1
ATOM 674 C C . ARG A 1 119 ? -25.667 -7.424 29.165 1.00 18.84 271 ARG A C 1
ATOM 675 O O . ARG A 1 119 ? -25.962 -6.230 29.297 1.00 19.24 271 ARG A O 1
ATOM 683 N N . LEU A 1 120 ? -26.132 -8.194 28.169 1.00 20.01 272 LEU A N 1
ATOM 684 C CA . LEU A 1 120 ? -27.068 -7.648 27.171 1.00 20.94 272 LEU A CA 1
ATOM 685 C C . LEU A 1 120 ? -27.854 -8.747 26.455 1.00 21.46 272 LEU A C 1
ATOM 686 O O . LEU A 1 120 ? -27.432 -9.874 26.402 1.00 22.12 272 LEU A O 1
ATOM 691 N N . GLN A 1 121 ? -28.991 -8.356 25.866 1.00 22.46 273 GLN A N 1
ATOM 692 C CA . GLN A 1 121 ? -29.741 -9.263 25.000 1.00 23.82 273 GLN A CA 1
ATOM 693 C C . GLN A 1 121 ? -29.541 -8.659 23.607 1.00 24.00 273 GLN A C 1
ATOM 694 O O . GLN A 1 121 ? -30.117 -7.637 23.304 1.00 25.40 273 GLN A O 1
ATOM 700 N N . PRO A 1 122 ? -28.668 -9.260 22.804 1.00 23.47 274 PRO A N 1
ATOM 701 C CA . PRO A 1 122 ? -28.255 -8.639 21.561 1.00 23.42 274 PRO A CA 1
ATOM 702 C C . PRO A 1 122 ? -29.373 -8.684 20.504 1.00 23.01 274 PRO A C 1
ATOM 703 O O . PRO A 1 122 ? -30.240 -9.568 20.526 1.00 23.10 274 PRO A O 1
ATOM 707 N N . PRO A 1 123 ? -29.290 -7.789 19.522 1.00 22.12 275 PRO A N 1
ATOM 708 C CA . PRO A 1 123 ? -30.203 -7.834 18.393 1.00 21.20 275 PRO A CA 1
ATOM 709 C C . PRO A 1 123 ? -29.664 -8.879 17.421 1.00 21.54 275 PRO A C 1
ATOM 710 O O . PRO A 1 123 ? -28.647 -9.5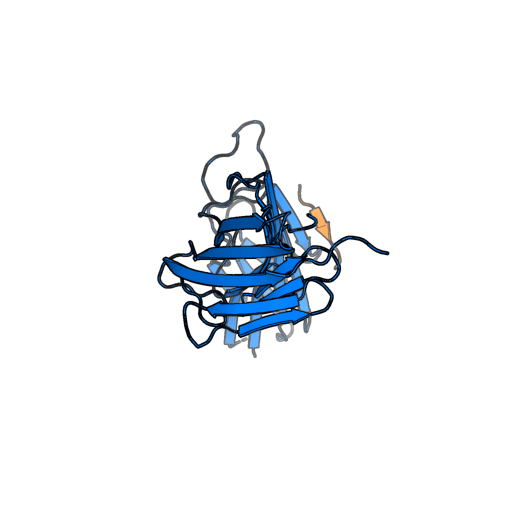64 17.695 1.00 20.01 275 PRO A O 1
ATOM 714 N N . GLN A 1 124 ? -30.332 -9.023 16.289 1.00 20.03 276 GLN A N 1
ATOM 715 C CA . GLN A 1 124 ? -29.840 -9.873 15.240 1.00 20.77 276 GLN A CA 1
ATOM 716 C C . GLN A 1 124 ? -28.867 -9.088 14.393 1.00 20.21 276 GLN A C 1
ATOM 717 O O . GLN A 1 124 ? -29.239 -8.049 13.813 1.00 22.20 276 GLN A O 1
ATOM 723 N N . GLY A 1 125 ? -27.623 -9.545 14.284 1.00 19.44 277 GLY A N 1
ATOM 724 C CA . GLY A 1 125 ? -26.656 -8.814 13.463 1.00 17.47 277 GLY A CA 1
ATOM 725 C C . GLY A 1 125 ? -25.624 -8.077 14.293 1.00 17.99 277 GLY A C 1
ATOM 726 O O . GLY A 1 125 ? -25.207 -8.587 15.330 1.00 18.47 277 GLY A O 1
ATOM 727 N N . GLU A 1 126 ? -25.225 -6.893 13.831 1.00 18.62 278 GLU A N 1
ATOM 728 C CA . GLU A 1 126 ? -24.119 -6.140 14.424 1.00 20.07 278 GLU A CA 1
ATOM 729 C C . GLU A 1 126 ? -24.526 -5.158 15.503 1.00 20.34 278 GLU A C 1
ATOM 730 O O . GLU A 1 126 ? -25.536 -4.467 15.370 1.00 20.69 278 GLU A O 1
ATOM 736 N N . LEU A 1 127 ? -23.713 -5.080 16.551 1.00 19.37 279 LEU A N 1
ATOM 737 C CA . LEU A 1 127 ? -23.911 -4.105 17.616 1.00 20.04 279 LEU A CA 1
ATOM 738 C C . LEU A 1 127 ? -22.545 -3.676 18.126 1.00 19.69 279 LEU A C 1
ATOM 739 O O . LEU A 1 127 ? -21.702 -4.551 18.346 1.00 18.83 279 LEU A O 1
ATOM 744 N N . THR A 1 128 ? -22.349 -2.386 18.343 1.00 16.77 280 THR A N 1
ATOM 745 C CA . THR A 1 128 ? -21.162 -1.910 19.101 1.00 16.62 280 THR A CA 1
ATOM 746 C C . THR A 1 128 ? -21.526 -1.828 20.567 1.00 16.62 280 THR A C 1
ATOM 747 O O . THR A 1 128 ? -22.384 -1.062 20.986 1.00 16.96 280 THR A O 1
ATOM 751 N N . VAL A 1 129 ? -20.879 -2.671 21.366 1.00 16.35 281 VAL A N 1
ATOM 752 C CA . VAL A 1 129 ? -21.223 -2.848 22.776 1.00 17.63 281 VAL A CA 1
ATOM 753 C C . VAL A 1 129 ? -20.608 -1.766 23.721 1.00 17.20 281 VAL A C 1
ATOM 754 O O . VAL A 1 129 ? -21.207 -1.332 24.707 1.00 16.46 281 VAL A O 1
ATOM 758 N N . MET A 1 130 ? -19.368 -1.376 23.416 1.00 16.12 282 MET A N 1
ATOM 759 C CA . MET A 1 130 ? -18.581 -0.504 24.277 1.00 16.78 282 MET A CA 1
ATOM 760 C C . MET A 1 130 ? -17.573 0.269 23.431 1.00 14.19 282 MET A C 1
ATOM 761 O O . MET A 1 130 ? -17.128 -0.221 22.384 1.00 14.73 282 MET A O 1
ATOM 766 N N . ARG A 1 131 ? -17.301 1.510 23.846 1.00 15.11 283 ARG A N 1
ATOM 767 C CA . ARG A 1 131 ? -16.266 2.319 23.206 1.00 15.66 283 ARG A CA 1
ATOM 768 C C . ARG A 1 131 ? -15.386 2.789 24.321 1.00 16.45 283 ARG A C 1
ATOM 769 O O . ARG A 1 131 ? -15.839 2.918 25.472 1.00 17.35 283 ARG A O 1
ATOM 777 N N . TYR A 1 132 ? -14.129 3.057 24.012 1.00 16.20 284 TYR A N 1
ATOM 778 C CA . TYR A 1 132 ? -13.254 3.591 25.064 1.00 17.77 284 TYR A CA 1
ATOM 779 C C . TYR A 1 132 ? -12.141 4.368 24.399 1.00 16.43 284 TYR A C 1
ATOM 780 O O . TYR A 1 132 ? -11.954 4.313 23.169 1.00 16.68 284 TYR A O 1
ATOM 789 N N . GLN A 1 133 ? -11.448 5.170 25.205 1.00 18.28 285 GLN A N 1
ATOM 790 C CA . GLN A 1 133 ? -10.358 5.996 24.669 1.00 18.61 285 GLN A CA 1
ATOM 791 C C . GLN A 1 133 ? -9.217 5.994 25.685 1.00 18.69 285 GLN A C 1
ATOM 792 O O . GLN A 1 133 ? -9.443 5.891 26.902 1.00 17.82 285 GLN A O 1
ATOM 798 N N . LEU A 1 134 ? -7.982 6.112 25.179 1.00 18.43 286 LEU A N 1
ATOM 799 C CA . LEU A 1 134 ? -6.797 6.226 26.016 1.00 20.73 286 LEU A CA 1
ATOM 800 C C . LEU A 1 134 ? -5.852 7.259 25.357 1.00 20.82 286 LEU A C 1
ATOM 801 O O . LEU A 1 134 ? -5.568 7.147 24.169 1.00 20.90 286 LEU A O 1
ATOM 806 N N . SER A 1 135 ? -5.375 8.236 26.146 1.00 23.13 287 SER A N 1
ATOM 807 C CA . SER A 1 135 ? -4.319 9.215 25.707 1.00 26.90 287 SER A CA 1
ATOM 808 C C . SER A 1 135 ? -2.996 9.192 26.490 1.00 28.33 287 SER A C 1
ATOM 809 O O . SER A 1 135 ? -2.073 9.969 26.165 1.00 28.00 287 SER A O 1
ATOM 812 N N . ASP A 1 136 ? -2.888 8.321 27.495 1.00 29.17 288 ASP A N 1
ATOM 813 C CA . ASP A 1 136 ? -1.694 8.111 28.347 1.00 31.41 288 ASP A CA 1
ATOM 814 C C . ASP A 1 136 ? -0.704 7.150 27.686 1.00 31.86 288 ASP A C 1
ATOM 815 O O . ASP A 1 136 ? -1.004 6.551 26.654 1.00 33.75 288 ASP A O 1
ATOM 820 N N . ASP A 1 137 ? 0.462 6.953 28.303 1.00 33.83 289 ASP A N 1
ATOM 821 C CA . ASP A 1 137 ? 1.378 5.903 27.873 1.00 35.36 289 ASP A CA 1
ATOM 822 C C . ASP A 1 137 ? 0.665 4.545 27.810 1.00 35.46 289 ASP A C 1
ATOM 823 O O . ASP A 1 137 ? -0.217 4.232 28.644 1.00 35.61 289 ASP A O 1
ATOM 828 N N . LEU A 1 138 ? 1.048 3.740 26.825 1.00 34.09 290 LEU A N 1
ATOM 829 C CA . LEU A 1 138 ? 0.567 2.381 26.721 1.00 32.85 290 LEU A CA 1
ATOM 830 C C . LEU A 1 138 ? 1.288 1.506 27.724 1.00 32.18 290 LEU A C 1
ATOM 831 O O . LEU A 1 138 ? 2.400 1.835 28.167 1.00 32.27 290 LEU A O 1
ATOM 836 N N . PRO A 1 139 ? 0.674 0.379 28.083 1.00 31.42 291 PRO A N 1
ATOM 837 C CA . PRO A 1 139 ? 1.325 -0.542 29.012 1.00 31.66 291 PRO A CA 1
ATOM 838 C C . PRO A 1 139 ? 2.484 -1.355 28.420 1.00 32.24 291 PRO A C 1
ATOM 839 O O . PRO A 1 139 ? 3.205 -2.052 29.160 1.00 32.14 291 PRO A O 1
ATOM 843 N N . SER A 1 140 ? 2.660 -1.316 27.102 1.00 31.48 292 SER A N 1
ATOM 844 C CA . SER A 1 140 ? 3.787 -1.996 26.473 1.00 31.25 292 SER A CA 1
ATOM 845 C C . SER A 1 140 ? 4.467 -0.977 25.574 1.00 30.93 292 SER A C 1
ATOM 846 O O . SER A 1 140 ? 3.894 0.075 25.305 1.00 30.24 292 SER A O 1
ATOM 849 N N . PRO A 1 141 ? 5.707 -1.263 25.130 1.00 30.16 293 PRO A N 1
ATOM 850 C CA . PRO A 1 141 ? 6.357 -0.329 24.209 1.00 28.72 293 PRO A CA 1
ATOM 851 C C . PRO A 1 141 ? 5.561 -0.088 22.924 1.00 25.56 293 PRO A C 1
ATOM 852 O O . PRO A 1 141 ? 4.832 -0.960 22.499 1.00 25.04 293 PRO A O 1
ATOM 856 N N . LEU A 1 142 ? 5.701 1.089 22.324 1.00 23.98 294 LEU A N 1
ATOM 857 C CA . LEU A 1 142 ? 5.127 1.331 20.993 1.00 23.34 294 LEU A CA 1
ATOM 858 C C . LEU A 1 142 ? 5.627 0.301 19.997 1.00 21.14 294 LEU A C 1
ATOM 859 O O . LEU A 1 142 ? 6.772 -0.156 20.095 1.00 21.39 294 LEU A O 1
ATOM 864 N N . PRO A 1 143 ? 4.783 -0.075 19.041 1.00 20.32 295 PRO A N 1
ATOM 865 C CA . PRO A 1 143 ? 5.148 -1.178 18.158 1.00 20.09 295 PRO A CA 1
ATOM 866 C C . PRO A 1 143 ? 6.305 -0.897 17.197 1.00 18.72 295 PRO A C 1
ATOM 867 O O . PRO A 1 143 ? 6.953 -1.847 16.738 1.00 19.37 295 PRO A O 1
ATOM 871 N N . PHE A 1 144 ? 6.534 0.360 16.836 1.00 16.86 296 PHE A N 1
ATOM 872 C CA . PHE A 1 144 ? 7.570 0.694 15.849 1.00 16.64 296 PHE A CA 1
ATOM 873 C C . PHE A 1 144 ? 8.414 1.876 16.237 1.00 16.94 296 PHE A C 1
ATOM 874 O O . PHE A 1 144 ? 7.916 2.872 16.725 1.00 16.47 296 PHE A O 1
ATOM 882 N N . ARG A 1 145 ? 9.717 1.741 15.941 1.00 17.14 297 ARG A N 1
ATOM 883 C CA . ARG A 1 145 ? 10.655 2.836 16.117 1.00 18.46 297 ARG A CA 1
ATOM 884 C C . ARG A 1 145 ? 11.358 3.009 14.763 1.00 18.22 297 ARG A C 1
ATOM 885 O O . ARG A 1 145 ? 11.691 2.024 14.088 1.00 17.68 297 ARG A O 1
ATOM 893 N N . LEU A 1 146 ? 11.487 4.261 14.321 1.00 18.98 298 LEU A N 1
ATOM 894 C CA . LEU A 1 146 ? 12.199 4.562 13.076 1.00 19.94 298 LEU A CA 1
ATOM 895 C C . LEU A 1 146 ? 13.505 5.285 13.340 1.00 20.88 298 LEU A C 1
ATOM 896 O O . LEU A 1 146 ? 13.533 6.228 14.143 1.00 21.47 298 LEU A O 1
ATOM 901 N N . PHE A 1 147 ? 14.544 4.878 12.607 1.00 21.25 299 PHE A N 1
ATOM 902 C CA . PHE A 1 147 ? 15.878 5.502 12.664 1.00 24.19 299 PHE A CA 1
ATOM 903 C C . PHE A 1 147 ? 16.257 5.990 11.256 1.00 24.84 299 PHE A C 1
ATOM 904 O O . PHE A 1 147 ? 16.787 5.230 10.468 1.00 25.62 299 PHE A O 1
ATOM 912 N N . PRO A 1 148 ? 15.898 7.242 10.919 1.00 27.43 300 PRO A N 1
ATOM 913 C CA . PRO A 1 148 ? 16.231 7.774 9.580 1.00 28.20 300 PRO A CA 1
ATOM 914 C C . PRO A 1 148 ? 17.635 8.408 9.523 1.00 31.10 300 PRO A C 1
ATOM 915 O O . PRO A 1 148 ? 18.118 8.951 10.533 1.00 31.00 300 PRO A O 1
ATOM 919 N N . SER A 1 149 ? 18.297 8.307 8.374 1.00 31.84 301 SER A N 1
ATOM 920 C CA . SER A 1 149 ? 19.547 9.037 8.168 1.00 33.52 301 SER A CA 1
ATOM 921 C C . SER A 1 149 ? 19.499 9.667 6.778 1.00 33.58 301 SER A C 1
ATOM 922 O O . SER A 1 149 ? 19.387 8.960 5.781 1.00 33.31 301 SER A O 1
ATOM 925 N N . VAL A 1 150 ? 19.571 10.991 6.748 1.00 33.99 302 VAL A N 1
ATOM 926 C CA . VAL A 1 150 ? 19.372 11.769 5.522 1.00 34.83 302 VAL A CA 1
ATOM 927 C C . VAL A 1 150 ? 20.614 12.609 5.212 1.00 36.98 302 VAL A C 1
ATOM 928 O O . VAL A 1 150 ? 21.084 13.372 6.071 1.00 35.71 302 VAL A O 1
ATOM 932 N N . GLN A 1 151 ? 21.138 12.451 3.998 1.00 38.35 303 GLN A N 1
ATOM 933 C CA . GLN A 1 151 ? 22.264 13.265 3.518 1.00 40.84 303 GLN A CA 1
ATOM 934 C C . GLN A 1 151 ? 21.809 13.967 2.254 1.00 42.49 303 GLN A C 1
ATOM 935 O O . GLN A 1 151 ? 21.338 13.321 1.314 1.00 41.93 303 GLN A O 1
ATOM 941 N N . TRP A 1 152 ? 21.975 15.286 2.245 1.00 44.18 304 TRP A N 1
ATOM 942 C CA . TRP A 1 152 ? 21.396 16.174 1.259 1.00 46.17 304 TRP A CA 1
ATOM 943 C C . TRP A 1 152 ? 22.459 17.116 0.687 1.00 47.36 304 TRP A C 1
ATOM 944 O O . TRP A 1 152 ? 22.949 18.011 1.389 1.00 47.56 304 TRP A O 1
ATOM 955 N N . ASP A 1 153 ? 22.818 16.891 -0.577 1.00 48.21 305 ASP A N 1
ATOM 956 C CA . ASP A 1 153 ? 23.765 17.746 -1.304 1.00 49.38 305 ASP A CA 1
ATOM 957 C C . ASP A 1 153 ? 23.025 18.862 -2.058 1.00 49.93 305 ASP A C 1
ATOM 958 O O . ASP A 1 153 ? 22.408 18.621 -3.099 1.00 49.65 305 ASP A O 1
ATOM 963 N N . ARG A 1 154 ? 23.127 20.084 -1.542 1.00 50.85 306 ARG A N 1
ATOM 964 C CA . ARG A 1 154 ? 22.193 21.174 -1.867 1.00 51.97 306 ARG A CA 1
ATOM 965 C C . ARG A 1 154 ? 22.043 21.694 -3.320 1.00 51.64 306 ARG A C 1
ATOM 966 O O . ARG A 1 154 ? 20.923 22.062 -3.699 1.00 52.18 306 ARG A O 1
ATOM 974 N N . GLY A 1 155 ? 23.093 21.746 -4.149 1.00 50.79 307 GLY A N 1
ATOM 975 C CA . GLY A 1 155 ? 24.417 21.153 -3.958 1.00 49.32 307 GLY A CA 1
ATOM 976 C C . GLY A 1 155 ? 24.751 20.439 -5.264 1.00 48.54 307 GLY A C 1
ATOM 977 O O . GLY A 1 155 ? 25.438 20.979 -6.139 1.00 49.21 307 GLY A O 1
ATOM 978 N N . SER A 1 156 ? 24.255 19.217 -5.401 1.00 46.71 308 SER A N 1
ATOM 979 C CA . SER A 1 156 ? 24.316 18.486 -6.667 1.00 44.38 308 SER A CA 1
ATOM 980 C C . SER A 1 156 ? 22.915 17.934 -6.955 1.00 42.54 308 SER A C 1
ATOM 981 O O . SER A 1 156 ? 22.666 17.317 -8.001 1.00 40.92 308 SER A O 1
ATOM 984 N N . GLY A 1 157 ? 22.015 18.204 -6.010 1.00 40.68 309 GLY A N 1
ATOM 985 C CA . GLY A 1 157 ? 20.653 17.690 -6.022 1.00 38.89 309 GLY A CA 1
ATOM 986 C C . GLY A 1 157 ? 20.500 16.306 -5.417 1.00 37.48 309 GLY A C 1
ATOM 987 O O . GLY A 1 157 ? 19.391 15.784 -5.343 1.00 36.96 309 GLY A O 1
ATOM 988 N N . ARG A 1 158 ? 21.604 15.722 -4.962 1.00 35.81 310 ARG A N 1
ATOM 989 C CA . ARG A 1 158 ? 21.608 14.344 -4.478 1.00 34.42 310 ARG A CA 1
ATOM 990 C C . ARG A 1 158 ? 20.993 14.251 -3.088 1.00 33.06 310 ARG A C 1
ATOM 991 O O . ARG A 1 158 ? 21.408 14.964 -2.176 1.00 32.50 310 ARG A O 1
ATOM 999 N N . LEU A 1 159 ? 19.964 13.412 -2.945 1.00 29.81 311 LEU A N 1
ATOM 1000 C CA . LEU A 1 159 ? 19.372 13.150 -1.648 1.00 28.34 311 LEU A CA 1
ATOM 1001 C C . LEU A 1 159 ? 19.468 11.664 -1.331 1.00 27.79 311 LEU A C 1
ATOM 1002 O O . LEU A 1 159 ? 18.983 10.800 -2.084 1.00 27.20 311 LEU A O 1
ATOM 1007 N N . GLN A 1 160 ? 20.105 11.355 -0.198 1.00 26.81 312 GLN A N 1
ATOM 1008 C CA . GLN A 1 160 ? 20.193 9.981 0.231 1.00 28.08 312 GLN A CA 1
ATOM 1009 C C . GLN A 1 160 ? 19.357 9.805 1.501 1.00 27.52 312 GLN A C 1
ATOM 1010 O O . GLN A 1 160 ? 19.551 10.525 2.498 1.00 28.80 312 GLN A O 1
ATOM 1016 N N . VAL A 1 161 ? 18.429 8.844 1.473 1.00 25.73 313 VAL A N 1
ATOM 1017 C CA . VAL A 1 161 ? 17.572 8.616 2.639 1.00 24.51 313 VAL A CA 1
ATOM 1018 C C . VAL A 1 161 ? 17.746 7.188 3.049 1.00 23.40 313 VAL A C 1
ATOM 1019 O O . VAL A 1 161 ? 17.452 6.285 2.289 1.00 23.06 313 VAL A O 1
ATOM 1023 N N . TYR A 1 162 ? 18.263 6.994 4.256 1.00 23.24 314 TYR A N 1
ATOM 1024 C CA . TYR A 1 162 ? 18.363 5.653 4.796 1.00 23.55 314 TYR A CA 1
ATOM 1025 C C . TYR A 1 162 ? 17.326 5.518 5.903 1.00 21.81 314 TYR A C 1
ATOM 1026 O O . TYR A 1 162 ? 17.258 6.365 6.796 1.00 22.03 314 TYR A O 1
ATOM 1035 N N . LEU A 1 163 ? 16.490 4.471 5.845 1.00 20.12 315 LEU A N 1
ATOM 1036 C CA . LEU A 1 163 ? 15.471 4.270 6.874 1.00 19.89 315 LEU A CA 1
ATOM 1037 C C . LEU A 1 163 ? 15.647 2.885 7.483 1.00 19.46 315 LEU A C 1
ATOM 1038 O O . LEU A 1 163 ? 15.760 1.882 6.757 1.00 19.71 315 LEU A O 1
ATOM 1043 N N . LYS A 1 164 ? 15.713 2.838 8.807 1.00 19.98 316 LYS A N 1
ATOM 1044 C CA . LYS A 1 164 ? 15.688 1.572 9.529 1.00 20.24 316 LYS A CA 1
ATOM 1045 C C . LYS A 1 164 ? 14.452 1.517 10.416 1.00 18.77 316 LYS A C 1
ATOM 1046 O O . LYS A 1 164 ? 14.235 2.384 11.231 1.00 19.41 316 LYS A O 1
ATOM 1052 N N . LEU A 1 165 ? 13.646 0.475 10.257 1.00 18.00 317 LEU A N 1
ATOM 1053 C CA . LEU A 1 165 ? 12.440 0.357 11.057 1.00 18.15 317 LEU A CA 1
ATOM 1054 C C . LEU A 1 165 ? 12.628 -0.806 11.992 1.00 18.10 317 LEU A C 1
ATOM 1055 O O . LEU A 1 165 ? 12.994 -1.874 11.519 1.00 20.54 317 LEU A O 1
ATOM 1060 N N . ARG A 1 166 ? 12.402 -0.605 13.287 1.00 18.08 318 ARG A N 1
ATOM 1061 C CA . ARG A 1 166 ? 12.513 -1.711 14.245 1.00 18.29 318 ARG A CA 1
ATOM 1062 C C . ARG A 1 166 ? 11.124 -1.987 14.802 1.00 19.20 318 ARG A C 1
ATOM 1063 O O . ARG A 1 166 ? 10.457 -1.023 15.230 1.00 17.82 318 ARG A O 1
ATOM 1071 N N . CYS A 1 167 ? 10.729 -3.259 14.814 1.00 19.13 319 CYS A N 1
ATOM 1072 C CA . CYS A 1 167 ? 9.426 -3.656 15.369 1.00 19.49 319 CYS A CA 1
ATOM 1073 C C . CYS A 1 167 ? 9.679 -4.050 16.822 1.00 21.33 319 CYS A C 1
ATOM 1074 O O . CYS A 1 167 ? 10.497 -4.945 17.101 1.00 20.89 319 CYS A O 1
ATOM 1077 N N . ASP A 1 168 ? 9.012 -3.364 17.737 1.00 21.01 320 ASP A N 1
ATOM 1078 C CA . ASP A 1 168 ? 9.183 -3.620 19.153 1.00 22.87 320 ASP A CA 1
ATOM 1079 C C . ASP A 1 168 ? 8.052 -4.437 19.806 1.00 23.99 320 ASP A C 1
ATOM 1080 O O . ASP A 1 168 ? 7.865 -4.408 21.027 1.00 24.83 320 ASP A O 1
ATOM 1085 N N . LEU A 1 169 ? 7.322 -5.185 19.000 1.00 24.97 321 LEU A N 1
ATOM 1086 C CA . LEU A 1 169 ? 6.312 -6.088 19.521 1.00 27.77 321 LEU A CA 1
ATOM 1087 C C . LEU A 1 169 ? 7.077 -7.264 20.142 1.00 31.63 321 LEU A C 1
ATOM 1088 O O . LEU A 1 169 ? 8.238 -7.478 19.826 1.00 31.06 321 LEU A O 1
ATOM 1093 N N . LEU A 1 170 ? 6.404 -8.042 20.984 1.00 35.40 322 LEU A N 1
ATOM 1094 C CA . LEU A 1 170 ? 6.928 -9.356 21.404 1.00 39.12 322 LEU A CA 1
ATOM 1095 C C . LEU A 1 170 ? 7.371 -10.182 20.183 1.00 41.00 322 LEU A C 1
ATOM 1096 O O . LEU A 1 170 ? 6.791 -10.066 19.095 1.00 41.57 322 LEU A O 1
ATOM 1101 N N . SER A 1 171 ? 8.404 -11.012 20.350 1.00 43.04 323 SER A N 1
ATOM 1102 C CA . SER A 1 171 ? 9.080 -11.625 19.198 1.00 44.06 323 SER A CA 1
ATOM 1103 C C . SER A 1 171 ? 8.221 -12.639 18.449 1.00 44.52 323 SER A C 1
ATOM 1104 O O . SER A 1 171 ? 8.457 -12.923 17.255 1.00 44.23 323 SER A O 1
ATOM 1107 N N . LYS A 1 172 ? 7.233 -13.186 19.163 1.00 44.47 324 LYS A N 1
ATOM 1108 C CA . LYS A 1 172 ? 6.256 -14.103 18.579 1.00 44.01 324 LYS A CA 1
ATOM 1109 C C . LYS A 1 172 ? 5.237 -13.378 17.685 1.00 42.91 324 LYS A C 1
ATOM 1110 O O . LYS A 1 172 ? 4.606 -14.003 16.819 1.00 43.48 324 LYS A O 1
ATOM 1116 N N . SER A 1 173 ? 5.074 -12.070 17.882 1.00 39.77 325 SER A N 1
ATOM 1117 C CA . SER A 1 173 ? 3.911 -11.402 17.312 1.00 36.96 325 SER A CA 1
ATOM 1118 C C . SER A 1 173 ? 4.167 -10.664 15.989 1.00 34.01 325 SER A C 1
ATOM 1119 O O . SER A 1 173 ? 5.272 -10.171 15.728 1.00 32.69 325 SER A O 1
ATOM 1122 N N . GLN A 1 174 ? 3.116 -10.608 15.172 1.00 30.57 326 GLN A N 1
ATOM 1123 C CA . GLN A 1 174 ? 3.214 -10.227 13.792 1.00 27.61 326 GLN A CA 1
ATOM 1124 C C . GLN A 1 174 ? 2.555 -8.871 13.581 1.00 24.46 326 GLN A C 1
ATOM 1125 O O . GLN A 1 174 ? 1.568 -8.537 14.254 1.00 21.36 326 GLN A O 1
ATOM 1131 N N . ALA A 1 175 ? 3.124 -8.115 12.645 1.00 20.11 327 ALA A N 1
ATOM 1132 C CA . ALA A 1 175 ? 2.469 -6.932 12.091 1.00 18.95 327 ALA A CA 1
ATOM 1133 C C . ALA A 1 175 ? 2.195 -7.158 10.614 1.00 19.45 327 ALA A C 1
ATOM 1134 O O . ALA A 1 175 ? 3.089 -7.537 9.843 1.00 19.03 327 ALA A O 1
ATOM 1136 N N . LEU A 1 176 ? 0.952 -6.872 10.214 1.00 17.55 328 LEU A N 1
ATOM 1137 C CA . LEU A 1 176 ? 0.509 -7.140 8.855 1.00 18.62 328 LEU A CA 1
ATOM 1138 C C . LEU A 1 176 ? 0.323 -5.863 8.070 1.00 17.70 328 LEU A C 1
ATOM 1139 O O . LEU A 1 176 ? -0.026 -4.813 8.651 1.00 19.38 328 LEU A O 1
ATOM 1144 N N . ASN A 1 177 ? 0.588 -5.960 6.772 1.00 18.83 329 ASN A N 1
ATOM 1145 C CA . ASN A 1 177 ? 0.304 -4.863 5.834 1.00 19.38 329 ASN A CA 1
ATOM 1146 C C . ASN A 1 177 ? 1.018 -3.607 6.251 1.00 17.98 329 ASN A C 1
ATOM 1147 O O . ASN A 1 177 ? 0.466 -2.519 6.162 1.00 19.38 329 ASN A O 1
ATOM 1152 N N . VAL A 1 178 ? 2.257 -3.742 6.722 1.00 16.39 330 VAL A N 1
ATOM 1153 C CA . VAL A 1 178 ? 2.951 -2.538 7.166 1.00 17.18 330 VAL A CA 1
ATOM 1154 C C . VAL A 1 178 ? 3.389 -1.724 5.945 1.00 18.83 330 VAL A C 1
ATOM 1155 O O . VAL A 1 178 ? 3.946 -2.299 4.984 1.00 19.39 330 VAL A O 1
ATOM 1159 N N . ARG A 1 179 ? 3.075 -0.432 5.936 1.00 19.86 331 ARG A N 1
ATOM 1160 C CA . ARG A 1 179 ? 3.475 0.487 4.850 1.00 19.97 331 ARG A CA 1
ATOM 1161 C C . ARG A 1 179 ? 3.940 1.788 5.476 1.00 18.79 331 ARG A C 1
ATOM 1162 O O . ARG A 1 179 ? 3.316 2.273 6.418 1.00 18.13 331 ARG A O 1
ATOM 1170 N N . LEU A 1 180 ? 5.037 2.311 4.960 1.00 17.41 332 LEU A N 1
ATOM 1171 C CA . LEU A 1 180 ? 5.562 3.605 5.381 1.00 17.69 332 LEU A CA 1
ATOM 1172 C C . LEU A 1 180 ? 5.403 4.585 4.214 1.00 17.57 332 LEU A C 1
ATOM 1173 O O . LEU A 1 180 ? 5.833 4.300 3.115 1.00 17.72 332 LEU A O 1
ATOM 1178 N N . HIS A 1 181 ? 4.794 5.739 4.475 1.00 16.75 333 HIS A N 1
ATOM 1179 C CA . HIS A 1 181 ? 4.569 6.762 3.486 1.00 19.49 333 HIS A CA 1
ATOM 1180 C C . HIS A 1 181 ? 5.498 7.909 3.883 1.00 18.48 333 HIS A C 1
ATOM 1181 O O . HIS A 1 181 ? 5.499 8.328 5.032 1.00 18.03 333 HIS A O 1
ATOM 1188 N N . LEU A 1 182 ? 6.290 8.416 2.937 1.00 18.74 334 LEU A N 1
ATOM 1189 C CA . LEU A 1 182 ? 7.232 9.494 3.237 1.00 18.73 334 LEU A CA 1
ATOM 1190 C C . LEU A 1 182 ? 7.135 10.616 2.186 1.00 19.90 334 LEU A C 1
ATOM 1191 O O . LEU A 1 182 ? 7.635 10.471 1.070 1.00 18.98 334 LEU A O 1
ATOM 1196 N N . PRO A 1 183 ? 6.488 11.726 2.536 1.00 21.23 335 PRO A N 1
ATOM 1197 C CA . PRO A 1 183 ? 6.407 12.849 1.579 1.00 22.42 335 PRO A CA 1
ATOM 1198 C C . PRO A 1 183 ? 7.786 13.342 1.220 1.00 23.03 335 PRO A C 1
ATOM 1199 O O . PRO A 1 183 ? 8.656 13.395 2.082 1.00 22.81 335 PRO A O 1
ATOM 1203 N N . LEU A 1 184 ? 8.013 13.731 -0.022 1.00 24.40 336 LEU A N 1
ATOM 1204 C CA . LEU A 1 184 ? 9.375 14.137 -0.413 1.00 25.90 336 LEU A CA 1
ATOM 1205 C C . LEU A 1 184 ? 9.324 15.524 -1.075 1.00 26.61 336 LEU A C 1
ATOM 1206 O O . LEU A 1 184 ? 8.238 15.957 -1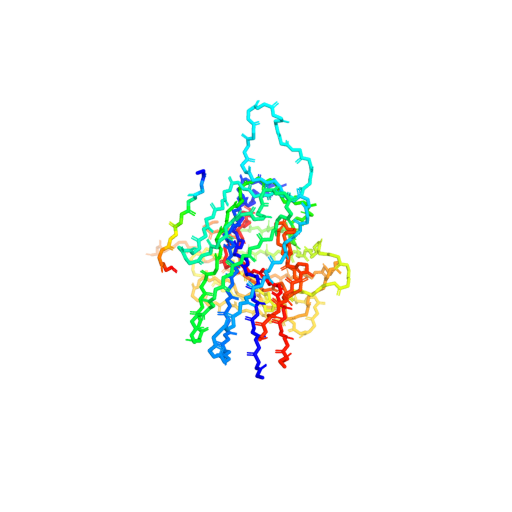.478 1.00 26.38 336 LEU A O 1
ATOM 1211 N N . PRO A 1 185 ? 10.481 16.218 -1.167 1.00 27.71 337 PRO A N 1
ATOM 1212 C CA . PRO A 1 185 ? 10.553 17.541 -1.836 1.00 29.55 337 PRO A CA 1
ATOM 1213 C C . PRO A 1 185 ? 9.935 17.478 -3.247 1.00 30.51 337 PRO A C 1
ATOM 1214 O O . PRO A 1 185 ? 9.910 16.392 -3.886 1.00 30.17 337 PRO A O 1
ATOM 1218 N N . ARG A 1 186 ? 9.423 18.610 -3.735 1.00 30.53 338 ARG A N 1
ATOM 1219 C CA . ARG A 1 186 ? 8.768 18.652 -5.053 1.00 31.50 338 ARG A CA 1
ATOM 1220 C C . ARG A 1 186 ? 9.725 18.225 -6.200 1.00 29.68 338 ARG A C 1
ATOM 1221 O O . ARG A 1 186 ? 10.923 18.615 -6.216 1.00 30.05 338 ARG A O 1
ATOM 1229 N N . GLY A 1 187 ? 9.205 17.406 -7.121 1.00 28.26 339 GLY A N 1
ATOM 1230 C CA . GLY A 1 187 ? 9.946 16.973 -8.333 1.00 26.09 339 GLY A CA 1
ATOM 1231 C C . GLY A 1 187 ? 11.026 15.915 -8.123 1.00 25.04 339 GLY A C 1
ATOM 1232 O O . GLY A 1 187 ? 11.811 15.621 -9.024 1.00 25.00 339 GLY A O 1
ATOM 1233 N N . VAL A 1 188 ? 11.068 15.326 -6.932 1.00 22.85 340 VAL A N 1
ATOM 1234 C CA . VAL A 1 188 ? 12.060 14.269 -6.678 1.00 22.43 340 VAL A CA 1
ATOM 1235 C C . VAL A 1 188 ? 11.831 13.014 -7.538 1.00 21.31 340 VAL A C 1
ATOM 1236 O O . VAL A 1 188 ? 10.702 12.579 -7.769 1.00 21.58 340 VAL A O 1
ATOM 1240 N N . VAL A 1 189 ? 12.930 12.475 -8.039 1.00 20.28 341 VAL A N 1
ATOM 1241 C CA . VAL A 1 189 ? 12.918 11.193 -8.726 1.00 21.66 341 VAL A CA 1
ATOM 1242 C C . VAL A 1 189 ? 13.863 10.173 -8.082 1.00 22.93 341 VAL A C 1
ATOM 1243 O O . VAL A 1 189 ? 14.852 10.514 -7.409 1.00 22.54 341 VAL A O 1
ATOM 1247 N N . SER A 1 190 ? 13.554 8.905 -8.290 1.00 23.24 342 SER A N 1
ATOM 1248 C CA . SER A 1 190 ? 14.364 7.848 -7.723 1.00 25.92 342 SER A CA 1
ATOM 1249 C C . SER A 1 190 ? 15.517 7.478 -8.653 1.00 26.86 342 SER A C 1
ATOM 1250 O O . SER A 1 190 ? 15.296 7.223 -9.852 1.00 27.85 342 SER A O 1
ATOM 1253 N N . LEU A 1 191 ? 16.725 7.419 -8.096 1.00 27.64 343 LEU A N 1
ATOM 1254 C CA . LEU A 1 191 ? 17.921 6.946 -8.811 1.00 28.73 343 LEU A CA 1
ATOM 1255 C C . LEU A 1 191 ? 18.206 5.474 -8.536 1.00 29.92 343 LEU A C 1
ATOM 1256 O O . LEU A 1 191 ? 18.502 4.709 -9.456 1.00 31.07 343 LEU A O 1
ATOM 1261 N N . SER A 1 192 ? 18.133 5.074 -7.263 1.00 30.45 344 SER A N 1
ATOM 1262 C CA . SER A 1 192 ? 18.239 3.660 -6.927 1.00 30.36 344 SER A CA 1
ATOM 1263 C C . SER A 1 192 ? 17.623 3.404 -5.563 1.00 30.00 344 SER A C 1
ATOM 1264 O O . SER A 1 192 ? 17.415 4.325 -4.771 1.00 29.06 344 SER A O 1
ATOM 1267 N N . GLN A 1 193 ? 17.347 2.139 -5.297 1.00 30.79 345 GLN A N 1
ATOM 1268 C CA . GLN A 1 193 ? 17.009 1.735 -3.941 1.00 31.60 345 GLN A CA 1
ATOM 1269 C C . GLN A 1 193 ? 17.624 0.374 -3.666 1.00 32.04 345 GLN A C 1
ATOM 1270 O O . GLN A 1 193 ? 17.790 -0.424 -4.592 1.00 32.25 345 GLN A O 1
ATOM 1276 N N . GLU A 1 194 ? 17.963 0.132 -2.397 1.00 31.95 346 GLU A N 1
ATOM 1277 C CA . GLU A 1 194 ? 18.459 -1.150 -1.903 1.00 32.03 346 GLU A CA 1
ATOM 1278 C C . GLU A 1 194 ? 17.564 -1.476 -0.699 1.00 30.50 346 GLU A C 1
ATOM 1279 O O . GLU A 1 194 ? 17.591 -0.739 0.283 1.00 30.41 346 GLU A O 1
ATOM 1285 N N . LEU A 1 195 ? 16.790 -2.548 -0.770 1.00 30.08 347 LEU A N 1
ATOM 1286 C CA . LEU A 1 195 ? 15.929 -2.913 0.372 1.00 29.99 347 LEU A CA 1
ATOM 1287 C C . LEU A 1 195 ? 16.484 -4.153 1.058 1.00 30.87 347 LEU A C 1
ATOM 1288 O O . LEU A 1 195 ? 17.029 -5.048 0.401 1.00 31.39 347 LEU A O 1
ATOM 1293 N N . SER A 1 196 ? 16.323 -4.220 2.375 1.00 30.61 348 SER A N 1
ATOM 1294 C CA . SER A 1 196 ? 17.135 -5.144 3.153 1.00 30.95 348 SER A CA 1
ATOM 1295 C C . SER A 1 196 ? 16.708 -6.589 3.042 1.00 31.62 348 SER A C 1
ATOM 1296 O O . SER A 1 196 ? 17.470 -7.469 3.431 1.00 32.55 348 SER A O 1
ATOM 1299 N N . SER A 1 197 ? 15.509 -6.848 2.539 1.00 32.22 349 SER A N 1
ATOM 1300 C CA . SER A 1 197 ? 15.058 -8.200 2.288 1.00 33.33 349 SER A CA 1
ATOM 1301 C C . SER A 1 197 ? 14.178 -8.211 1.051 1.00 34.32 349 SER A C 1
ATOM 1302 O O . SER A 1 197 ? 13.591 -7.185 0.704 1.00 34.48 349 SER A O 1
ATOM 1305 N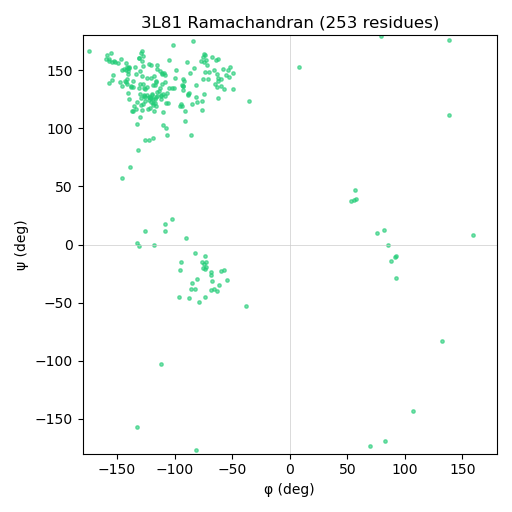 N . PRO A 1 198 ? 14.163 -9.334 0.308 1.00 34.81 350 PRO A N 1
ATOM 1306 C CA . PRO A 1 198 ? 13.515 -9.328 -1.018 1.00 34.23 350 PRO A CA 1
ATOM 1307 C C . PRO A 1 198 ? 11.990 -9.281 -1.132 1.00 33.54 350 PRO A C 1
ATOM 1308 O O . PRO A 1 198 ? 11.503 -9.010 -2.232 1.00 33.55 350 PRO A O 1
ATOM 1312 N N . GLU A 1 199 ? 11.253 -9.543 -0.040 1.00 32.09 351 GLU A N 1
ATOM 1313 C CA . GLU A 1 199 ? 9.789 -9.431 -0.025 1.00 31.36 351 GLU A CA 1
ATOM 1314 C C . GLU A 1 199 ? 9.334 -7.960 -0.003 1.00 30.05 351 GLU A C 1
ATOM 1315 O O . GLU A 1 199 ? 8.164 -7.681 -0.260 1.00 30.19 351 GLU A O 1
ATOM 1321 N N . GLN A 1 200 ? 10.244 -7.051 0.335 1.00 29.07 352 GLN A N 1
ATOM 1322 C CA . GLN A 1 200 ? 9.889 -5.614 0.462 1.00 27.78 352 GLN A CA 1
ATOM 1323 C C . GLN A 1 200 ? 9.692 -4.996 -0.922 1.00 28.82 352 GLN A C 1
ATOM 1324 O O . GLN A 1 200 ? 10.373 -5.403 -1.887 1.00 28.78 352 GLN A O 1
ATOM 1330 N N . LYS A 1 201 ? 8.798 -4.001 -1.013 1.00 26.36 353 LYS A N 1
ATOM 1331 C CA . LYS A 1 201 ? 8.588 -3.229 -2.255 1.00 26.49 353 LYS A CA 1
ATOM 1332 C C . LYS A 1 201 ? 8.683 -1.737 -1.914 1.00 25.34 353 LYS A C 1
ATOM 1333 O O . LYS A 1 201 ? 8.287 -1.322 -0.814 1.00 23.24 353 LYS A O 1
ATOM 1339 N N . ALA A 1 202 ? 9.217 -0.933 -2.820 1.00 24.32 354 ALA A N 1
ATOM 1340 C CA . ALA A 1 202 ? 9.133 0.506 -2.605 1.00 23.96 354 ALA A CA 1
ATOM 1341 C C . ALA A 1 202 ? 9.027 1.218 -3.930 1.00 25.31 354 ALA A C 1
ATOM 1342 O O . ALA A 1 202 ? 9.680 0.826 -4.890 1.00 26.13 354 ALA A O 1
ATOM 1344 N N . GLU A 1 203 ? 8.192 2.238 -3.993 1.00 25.39 355 GLU A N 1
ATOM 1345 C CA . GLU A 1 203 ? 8.128 3.087 -5.190 1.00 26.73 355 GLU A CA 1
ATOM 1346 C C . GLU A 1 203 ? 7.819 4.527 -4.805 1.00 26.18 355 GLU A C 1
ATOM 1347 O O . GLU A 1 203 ? 7.335 4.778 -3.710 1.00 24.65 355 GLU A O 1
ATOM 1353 N N . LEU A 1 204 ? 8.129 5.472 -5.692 1.00 26.36 356 LEU A N 1
ATOM 1354 C CA . LEU A 1 204 ? 7.634 6.829 -5.542 1.00 27.59 356 LEU A CA 1
ATOM 1355 C C . LEU A 1 204 ? 6.360 6.928 -6.339 1.00 29.53 356 LEU A C 1
ATOM 1356 O O . LEU A 1 204 ? 6.281 6.403 -7.457 1.00 30.25 356 LEU A O 1
ATOM 1361 N N . ALA A 1 205 ? 5.377 7.584 -5.752 1.00 30.48 357 ALA A N 1
ATOM 1362 C CA . ALA A 1 205 ? 4.124 7.900 -6.428 1.00 32.37 357 ALA A CA 1
ATOM 1363 C C . ALA A 1 205 ? 3.517 9.085 -5.719 1.00 33.21 357 ALA A C 1
ATOM 1364 O O . ALA A 1 205 ? 3.544 9.157 -4.477 1.00 33.51 357 ALA A O 1
ATOM 1366 N N . GLU A 1 206 ? 2.969 10.008 -6.523 1.00 34.29 358 GLU A N 1
ATOM 1367 C CA . GLU A 1 206 ? 2.266 11.197 -6.028 1.00 34.23 358 GLU A CA 1
ATOM 1368 C C . GLU A 1 206 ? 3.101 12.010 -5.038 1.00 33.17 358 GLU A C 1
ATOM 1369 O O . GLU A 1 206 ? 2.566 12.536 -4.055 1.00 33.76 358 GLU A O 1
ATOM 1375 N N . GLY A 1 207 ? 4.406 12.095 -5.298 1.00 31.31 359 GLY A N 1
ATOM 1376 C CA . GLY A 1 207 ? 5.299 12.953 -4.528 1.00 29.54 359 GLY A CA 1
ATOM 1377 C C . GLY A 1 207 ? 5.790 12.367 -3.213 1.00 28.07 359 GLY A C 1
ATOM 1378 O O . GLY A 1 207 ? 6.386 13.069 -2.402 1.00 29.14 359 GLY A O 1
ATOM 1379 N N . ALA A 1 208 ? 5.569 11.072 -3.022 1.00 26.08 360 ALA A N 1
ATOM 1380 C CA . ALA A 1 208 ? 5.936 10.414 -1.784 1.00 23.73 360 ALA A CA 1
ATOM 1381 C C . ALA A 1 208 ? 6.530 9.035 -2.058 1.00 23.17 360 ALA A C 1
ATOM 1382 O O . ALA A 1 208 ? 6.207 8.361 -3.047 1.00 22.92 360 ALA A O 1
ATOM 1384 N N . LEU A 1 209 ? 7.381 8.607 -1.158 1.00 21.02 361 LEU A N 1
ATOM 1385 C CA . LEU A 1 209 ? 7.836 7.227 -1.151 1.00 21.15 361 LEU A CA 1
ATOM 1386 C C . LEU A 1 209 ? 6.775 6.378 -0.452 1.00 20.83 361 LEU A C 1
ATOM 1387 O O . LEU A 1 209 ? 6.222 6.778 0.574 1.00 21.28 361 LEU A O 1
ATOM 1392 N N . ARG A 1 210 ? 6.478 5.212 -1.021 1.00 21.25 362 ARG A N 1
ATOM 1393 C CA . ARG A 1 210 ? 5.626 4.233 -0.410 1.00 21.95 362 ARG A CA 1
ATOM 1394 C C . ARG A 1 210 ? 6.512 2.983 -0.298 1.00 20.72 362 ARG A C 1
ATOM 1395 O O . ARG A 1 210 ? 6.971 2.451 -1.301 1.00 20.60 362 ARG A O 1
ATOM 1403 N N . TRP A 1 211 ? 6.759 2.543 0.932 1.00 18.14 363 TRP A N 1
ATOM 1404 C CA . TRP A 1 211 ? 7.595 1.404 1.242 1.00 18.32 363 TRP A CA 1
ATOM 1405 C C . TRP A 1 211 ? 6.769 0.321 1.942 1.00 17.76 363 TRP A C 1
ATOM 1406 O O . TRP A 1 211 ? 6.199 0.552 3.011 1.00 18.83 363 TRP A O 1
ATOM 1417 N N . ASP A 1 212 ? 6.607 -0.832 1.296 1.00 20.03 364 ASP A N 1
ATOM 1418 C CA . ASP A 1 212 ? 5.745 -1.879 1.826 1.00 21.51 364 ASP A CA 1
ATOM 1419 C C . ASP A 1 212 ? 6.611 -3.005 2.405 1.00 22.65 364 ASP A C 1
ATOM 1420 O O . ASP A 1 212 ? 7.585 -3.451 1.759 1.00 22.20 364 ASP A O 1
ATOM 1425 N N . LEU A 1 213 ? 6.238 -3.479 3.597 1.00 22.15 365 LEU A N 1
ATOM 1426 C CA . LEU A 1 213 ? 7.055 -4.461 4.330 1.00 24.92 365 LEU A CA 1
ATOM 1427 C C . LEU A 1 213 ? 6.157 -5.580 4.786 1.00 26.66 365 LEU A C 1
ATOM 1428 O O . LEU A 1 213 ? 5.710 -5.590 5.929 1.00 25.53 365 LEU A O 1
ATOM 1433 N N . PRO A 1 214 ? 5.867 -6.533 3.884 1.00 28.42 366 PRO A N 1
ATOM 1434 C CA . PRO A 1 214 ? 4.811 -7.467 4.192 1.00 29.77 366 PRO A CA 1
ATOM 1435 C C . PRO A 1 214 ? 5.217 -8.479 5.270 1.00 29.95 366 PRO A C 1
ATOM 1436 O O . PRO A 1 214 ? 4.339 -9.051 5.894 1.00 31.27 366 PRO A O 1
ATOM 1440 N N . ARG A 1 215 ? 6.523 -8.672 5.504 1.00 30.31 367 ARG A N 1
ATOM 1441 C CA . ARG A 1 215 ? 6.982 -9.594 6.563 1.00 30.11 367 ARG A CA 1
ATOM 1442 C C . ARG A 1 215 ? 7.572 -8.885 7.785 1.00 27.53 367 ARG A C 1
ATOM 1443 O O . ARG A 1 215 ? 8.741 -8.464 7.780 1.00 26.88 367 ARG A O 1
ATOM 1451 N N . VAL A 1 216 ? 6.789 -8.755 8.851 1.00 25.84 368 VAL A N 1
ATOM 1452 C CA . VAL A 1 216 ? 7.295 -7.999 10.015 1.00 22.72 368 VAL A CA 1
ATOM 1453 C C . VAL A 1 216 ? 6.906 -8.690 11.317 1.00 23.36 368 VAL A C 1
ATOM 1454 O O . VAL A 1 216 ? 5.738 -8.932 11.553 1.00 23.14 368 VAL A O 1
ATOM 1458 N N . GLN A 1 217 ? 7.885 -8.983 12.165 1.00 23.24 369 GLN A N 1
ATOM 1459 C CA . GLN A 1 217 ? 7.609 -9.676 13.435 1.00 24.17 369 GLN A CA 1
ATOM 1460 C C . GLN A 1 217 ? 8.284 -8.929 14.554 1.00 23.26 369 GLN A C 1
ATOM 1461 O O . GLN A 1 217 ? 9.184 -8.125 14.272 1.00 21.18 369 GLN A O 1
ATOM 1467 N N . GLY A 1 218 ? 7.845 -9.150 15.791 1.00 22.58 370 GLY A N 1
ATOM 1468 C CA . GLY A 1 218 ? 8.512 -8.560 16.933 1.00 21.83 370 GLY A CA 1
ATOM 1469 C C . GLY A 1 218 ? 10.022 -8.814 16.829 1.00 21.87 370 GLY A C 1
ATOM 1470 O O . GLY A 1 218 ? 10.446 -9.920 16.489 1.00 22.96 370 GLY A O 1
ATOM 1471 N N . GLY A 1 219 ? 10.823 -7.785 17.061 1.00 21.02 371 GLY A N 1
ATOM 1472 C CA . GLY A 1 219 ? 12.275 -7.938 16.921 1.00 21.56 371 GLY A CA 1
ATOM 1473 C C . GLY A 1 219 ? 12.840 -7.698 15.527 1.00 22.23 371 GLY A C 1
ATOM 1474 O O . GLY A 1 219 ? 14.058 -7.535 15.379 1.00 20.75 371 GLY A O 1
ATOM 1475 N N . SER A 1 220 ? 12.000 -7.659 14.484 1.00 19.69 372 SER A N 1
ATOM 1476 C CA . SER A 1 220 ? 12.504 -7.423 13.107 1.00 19.88 372 SER A CA 1
ATOM 1477 C C . SER A 1 220 ? 13.143 -6.061 12.984 1.00 19.18 372 SER A C 1
ATOM 1478 O O . SER A 1 220 ? 12.718 -5.092 13.608 1.00 19.36 372 SER A O 1
ATOM 1481 N N . GLN A 1 221 ? 14.161 -5.987 12.132 1.00 19.60 373 GLN A N 1
ATOM 1482 C CA . GLN A 1 221 ? 14.828 -4.721 11.821 1.00 19.74 373 GLN A CA 1
ATOM 1483 C C . GLN A 1 221 ? 15.001 -4.732 10.327 1.00 21.34 373 GLN A C 1
ATOM 1484 O O . GLN A 1 221 ? 15.644 -5.640 9.765 1.00 22.62 373 GLN A O 1
ATOM 1490 N N . LEU A 1 222 ? 14.315 -3.807 9.666 1.00 20.56 374 LEU A N 1
ATOM 1491 C CA . LEU A 1 222 ? 14.227 -3.775 8.202 1.00 21.99 374 LEU A CA 1
ATOM 1492 C C . LEU A 1 222 ? 14.709 -2.419 7.748 1.00 21.68 374 LEU A C 1
ATOM 1493 O O . LEU A 1 222 ? 14.481 -1.409 8.418 1.00 21.89 374 LEU A O 1
ATOM 1498 N N . SER A 1 223 ? 15.410 -2.372 6.618 1.00 21.75 375 SER A N 1
ATOM 1499 C CA . SER A 1 223 ? 16.000 -1.099 6.240 1.00 22.67 375 SER A CA 1
ATOM 1500 C C . SER A 1 223 ? 15.937 -0.870 4.740 1.00 23.09 375 SER A C 1
ATOM 1501 O O . SER A 1 223 ? 15.843 -1.816 3.948 1.00 22.29 375 SER A O 1
ATOM 1504 N N . GLY A 1 224 ? 15.980 0.389 4.352 1.00 22.59 376 GLY A N 1
ATOM 1505 C CA . GLY A 1 224 ? 15.952 0.697 2.923 1.00 23.47 376 GLY A CA 1
ATOM 1506 C C . GLY A 1 224 ? 16.861 1.878 2.726 1.00 23.78 376 GLY A C 1
ATOM 1507 O O . GLY A 1 224 ? 16.879 2.787 3.549 1.00 23.49 376 GLY A O 1
ATOM 1508 N N . LEU A 1 225 ? 17.619 1.865 1.630 1.00 23.87 377 LEU A N 1
ATOM 1509 C CA . LEU A 1 225 ? 18.466 2.999 1.274 1.00 25.22 377 LEU A CA 1
ATOM 1510 C C . LEU A 1 225 ? 17.989 3.525 -0.073 1.00 24.68 377 LEU A C 1
ATOM 1511 O O . LEU A 1 225 ? 17.962 2.794 -1.049 1.00 25.65 377 LEU A O 1
ATOM 1516 N N . PHE A 1 226 ? 17.610 4.788 -0.097 1.00 24.52 378 PHE A N 1
ATOM 1517 C CA . PHE A 1 226 ? 17.001 5.404 -1.275 1.00 24.14 378 PHE A CA 1
ATOM 1518 C C . PHE A 1 226 ? 17.897 6.546 -1.741 1.00 23.84 378 PHE A C 1
ATOM 1519 O O . PHE A 1 226 ? 18.224 7.428 -0.959 1.00 25.05 378 PHE A O 1
ATOM 1527 N N . GLN A 1 227 ? 18.294 6.492 -3.005 1.00 24.61 379 GLN A N 1
ATOM 1528 C CA . GLN A 1 227 ? 19.089 7.554 -3.648 1.00 25.35 379 GLN A CA 1
ATOM 1529 C C . GLN A 1 227 ? 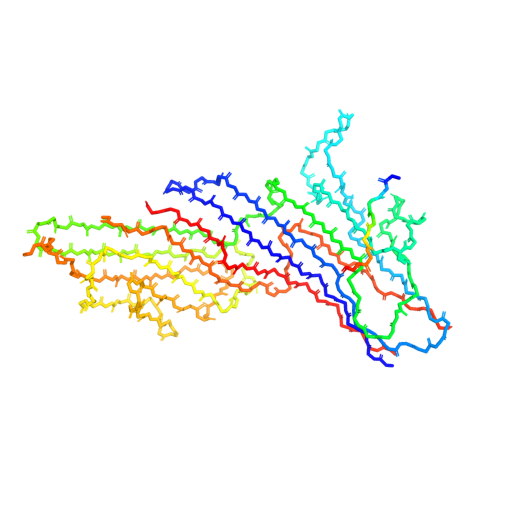18.130 8.279 -4.567 1.00 24.67 379 GLN A C 1
ATOM 1530 O O . GLN A 1 227 ? 17.504 7.654 -5.412 1.00 24.62 379 GLN A O 1
ATOM 1536 N N . MET A 1 228 ? 17.983 9.572 -4.343 1.00 24.26 380 MET A N 1
ATOM 1537 C CA . MET A 1 228 ? 17.053 10.388 -5.108 1.00 26.56 380 MET A CA 1
ATOM 1538 C C . MET A 1 228 ? 17.741 11.631 -5.668 1.00 26.80 380 MET A C 1
ATOM 1539 O O . MET A 1 228 ? 18.857 11.972 -5.256 1.00 25.81 380 MET A O 1
ATOM 1544 N N . ASP A 1 229 ? 17.071 12.297 -6.605 1.00 25.78 381 ASP A N 1
ATOM 1545 C CA . ASP A 1 229 ? 17.545 13.559 -7.169 1.00 27.35 381 ASP A CA 1
ATOM 1546 C C . ASP A 1 229 ? 16.470 14.581 -6.898 1.00 28.07 381 ASP A C 1
ATOM 1547 O O . ASP A 1 229 ? 15.303 14.341 -7.227 1.00 28.00 381 ASP A O 1
ATOM 1552 N N . VAL A 1 230 ? 16.837 15.711 -6.293 1.00 28.71 382 VAL A N 1
ATOM 1553 C CA . VAL A 1 230 ? 15.888 16.789 -6.012 1.00 30.67 382 VAL A CA 1
ATOM 1554 C C . VAL A 1 230 ? 16.213 17.910 -6.993 1.00 31.90 382 VAL A C 1
ATOM 1555 O O . VAL A 1 230 ? 17.337 18.408 -6.999 1.00 30.97 382 VAL A O 1
ATOM 1559 N N . PRO A 1 231 ? 15.235 18.310 -7.824 1.00 32.84 383 PRO A N 1
ATOM 1560 C CA . PRO A 1 231 ? 15.547 19.350 -8.831 1.00 34.08 383 PRO A CA 1
ATOM 1561 C C . PRO A 1 231 ? 15.659 20.735 -8.183 1.00 35.48 383 PRO A C 1
ATOM 1562 O O . PRO A 1 231 ? 15.113 20.953 -7.102 1.00 34.19 383 PRO A O 1
ATOM 1566 N N . GLY A 1 232 ? 16.368 21.654 -8.839 1.00 37.68 384 GLY A N 1
ATOM 1567 C CA . GLY A 1 232 ? 16.405 23.068 -8.404 1.00 40.09 384 GLY A CA 1
ATOM 1568 C C . GLY A 1 232 ? 15.039 23.714 -8.596 1.00 41.69 384 GLY A C 1
ATOM 1569 O O . GLY A 1 232 ? 14.210 23.198 -9.358 1.00 42.14 384 GLY A O 1
ATOM 1570 N N . PRO A 1 233 ? 14.778 24.852 -7.920 1.00 42.34 385 PRO A N 1
ATOM 1571 C CA . PRO A 1 233 ? 13.408 25.399 -8.023 1.00 42.61 385 PRO A CA 1
ATOM 1572 C C . PRO A 1 233 ? 13.046 25.826 -9.465 1.00 42.45 385 PRO A C 1
ATOM 1573 O O . PRO A 1 233 ? 13.938 26.041 -10.290 1.00 42.73 385 PRO A O 1
ATOM 1577 N N . PRO A 1 234 ? 11.745 25.922 -9.781 1.00 42.55 386 PRO A N 1
ATOM 1578 C CA . PRO A 1 234 ? 11.458 26.563 -11.061 1.00 42.46 386 PRO A CA 1
ATOM 1579 C C . PRO A 1 234 ? 11.751 28.063 -10.933 1.00 42.45 386 PRO A C 1
ATOM 1580 O O . PRO A 1 234 ? 11.729 28.615 -9.825 1.00 43.63 386 PRO A O 1
ATOM 1584 N N . GLY A 1 235 ? 12.058 28.721 -12.039 1.00 41.86 387 GLY A N 1
ATOM 1585 C CA . GLY A 1 235 ? 12.158 28.080 -13.309 1.00 39.44 387 GLY A CA 1
ATOM 1586 C C . GLY A 1 235 ? 12.020 29.078 -14.443 1.00 38.02 387 GLY A C 1
ATOM 1587 O O . GLY A 1 235 ? 11.068 29.832 -14.511 1.00 33.96 387 GLY A O 1
ATOM 1588 N N . LEU A 1 248 ? 13.890 19.892 2.340 1.00 49.03 400 LEU A N 1
ATOM 1589 C CA . LEU A 1 248 ? 12.474 19.909 2.727 1.00 49.16 400 LEU A CA 1
ATOM 1590 C C . LEU A 1 248 ? 11.550 20.422 1.589 1.00 48.09 400 LEU A C 1
ATOM 1591 O O . LEU A 1 248 ? 12.003 21.208 0.746 1.00 49.29 400 LEU A O 1
ATOM 1596 N N . GLY A 1 249 ? 10.274 20.011 1.541 1.00 46.29 401 GLY A N 1
ATOM 1597 C CA . GLY A 1 249 ? 9.596 19.218 2.583 1.00 42.56 401 GLY A CA 1
ATOM 1598 C C . GLY A 1 249 ? 9.708 17.689 2.568 1.00 40.28 401 GLY A C 1
ATOM 1599 O O . GLY A 1 249 ? 8.911 17.002 1.917 1.00 40.16 401 GLY A O 1
ATOM 1600 N N . LEU A 1 250 ? 10.680 17.171 3.330 1.00 37.47 402 LEU A N 1
ATOM 1601 C CA . LEU A 1 250 ? 10.821 15.741 3.617 1.00 35.16 402 LEU A CA 1
ATOM 1602 C C . LEU A 1 250 ? 10.105 15.351 4.927 1.00 33.31 402 LEU A C 1
ATOM 1603 O O . LEU A 1 250 ? 10.264 16.005 5.958 1.00 33.49 402 LEU A O 1
ATOM 1608 N N . GLY A 1 251 ? 9.333 14.278 4.907 1.00 30.60 403 GLY A N 1
ATOM 1609 C CA . GLY A 1 251 ? 8.604 13.914 6.123 1.00 27.71 403 GLY A CA 1
ATOM 1610 C C . GLY A 1 251 ? 7.345 14.733 6.360 1.00 25.94 403 GLY A C 1
ATOM 1611 O O . GLY A 1 251 ? 6.996 15.619 5.561 1.00 25.73 403 GLY A O 1
ATOM 1612 N N . PRO A 1 252 ? 6.621 14.426 7.460 1.00 23.92 404 PRO A N 1
ATOM 1613 C CA . PRO A 1 252 ? 6.981 13.291 8.352 1.00 22.40 404 PRO A CA 1
ATOM 1614 C C . PRO A 1 252 ? 6.627 11.920 7.755 1.00 20.67 404 PRO A C 1
ATOM 1615 O O . PRO A 1 252 ? 5.819 11.878 6.808 1.00 23.00 404 PRO A O 1
ATOM 1619 N N . ALA A 1 253 ? 7.231 10.840 8.269 1.00 19.17 405 ALA A N 1
ATOM 1620 C CA . ALA A 1 253 ? 6.881 9.470 7.850 1.00 19.56 405 ALA A CA 1
ATOM 1621 C C . ALA A 1 253 ? 5.544 9.145 8.511 1.00 19.70 405 ALA A C 1
ATOM 1622 O O . ALA A 1 253 ? 5.272 9.582 9.653 1.00 20.93 405 ALA A O 1
ATOM 1624 N N . SER A 1 254 ? 4.691 8.431 7.795 1.00 19.27 406 SER A N 1
ATOM 1625 C CA . SER A 1 254 ? 3.463 7.981 8.399 1.00 19.52 406 SER A CA 1
ATOM 1626 C C . SER A 1 254 ? 3.412 6.472 8.107 1.00 19.54 406 SER A C 1
ATOM 1627 O O . SER A 1 254 ? 3.547 6.042 6.941 1.00 19.06 406 SER A O 1
ATOM 1630 N N . LEU A 1 255 ? 3.253 5.687 9.164 1.00 17.94 407 LEU A N 1
ATOM 1631 C CA . LEU A 1 255 ? 3.111 4.237 9.069 1.00 17.02 407 LEU A CA 1
ATOM 1632 C C . LEU A 1 255 ? 1.656 3.847 9.161 1.00 16.43 407 LEU A C 1
ATOM 1633 O O . LEU A 1 255 ? 0.912 4.462 9.922 1.00 16.74 407 LEU A O 1
ATOM 1638 N N . SER A 1 256 ? 1.289 2.821 8.396 1.00 15.95 408 SER A N 1
ATOM 1639 C CA . SER A 1 256 ? 0.006 2.211 8.573 1.00 16.59 408 SER A CA 1
ATOM 1640 C C . SER A 1 256 ? 0.249 0.723 8.681 1.00 15.90 408 SER A C 1
ATOM 1641 O O . SER A 1 256 ? 1.229 0.206 8.141 1.00 15.11 408 SER A O 1
ATOM 1644 N N . PHE A 1 257 ? -0.600 0.053 9.436 1.00 14.78 409 PHE A N 1
ATOM 1645 C CA . PHE A 1 257 ? -0.422 -1.382 9.719 1.00 15.48 409 PHE A CA 1
ATOM 1646 C C . PHE A 1 257 ? -1.591 -1.976 10.486 1.00 15.63 409 PHE A C 1
ATOM 1647 O O . PHE A 1 257 ? -2.409 -1.242 11.087 1.00 15.45 409 PHE A O 1
ATOM 1655 N N . GLU A 1 258 ? -1.630 -3.324 10.532 1.00 15.91 410 GLU A N 1
ATOM 1656 C CA . GLU A 1 258 ? -2.539 -4.038 11.436 1.00 16.28 410 GLU A CA 1
ATOM 1657 C C . GLU A 1 258 ? -1.752 -4.946 12.410 1.00 15.90 410 GLU A C 1
ATOM 1658 O O . GLU A 1 258 ? -0.752 -5.569 11.979 1.00 17.04 410 GLU A O 1
ATOM 1664 N N . LEU A 1 259 ? -2.227 -5.035 13.644 1.00 14.39 411 LEU A N 1
ATOM 1665 C CA . LEU A 1 259 ? -1.596 -5.877 14.676 1.00 14.48 411 LEU A CA 1
ATOM 1666 C C . LEU A 1 259 ? -2.585 -6.948 15.145 1.00 15.11 411 LEU A C 1
ATOM 1667 O O . LEU A 1 259 ? -3.412 -6.667 15.987 1.00 15.58 411 LEU A O 1
ATOM 1672 N N . PRO A 1 260 ? -2.565 -8.127 14.509 1.00 17.08 412 PRO A N 1
ATOM 1673 C CA . PRO A 1 260 ? -3.492 -9.174 14.936 1.00 18.04 412 PRO A CA 1
ATOM 1674 C C . PRO A 1 260 ? -3.211 -9.689 16.358 1.00 17.38 412 PRO A C 1
ATOM 1675 O O . PRO A 1 260 ? -2.029 -9.643 16.816 1.00 17.00 412 PRO A O 1
ATOM 1679 N N . ARG A 1 261 ? -4.232 -10.146 17.092 1.00 16.64 413 ARG A N 1
ATOM 1680 C CA . ARG A 1 261 ? -4.065 -10.755 18.418 1.00 19.20 413 ARG A CA 1
ATOM 1681 C C . ARG A 1 261 ? -3.347 -9.761 19.323 1.00 19.31 413 ARG A C 1
ATOM 1682 O O . ARG A 1 261 ? -2.374 -10.080 20.022 1.00 20.82 413 ARG A O 1
ATOM 1690 N N . HIS A 1 262 ? -3.812 -8.525 19.292 1.00 17.02 414 HIS A N 1
ATOM 1691 C CA . HIS A 1 262 ? -3.144 -7.481 20.044 1.00 17.74 414 HIS A CA 1
ATOM 1692 C C . HIS A 1 262 ? -4.129 -6.360 20.378 1.00 18.17 414 HIS A C 1
ATOM 1693 O O . HIS A 1 262 ? -4.923 -5.979 19.524 1.00 19.52 414 HIS A O 1
ATOM 1700 N N . THR A 1 263 ? -3.999 -5.811 21.578 1.00 17.91 415 THR A N 1
ATOM 1701 C CA . THR A 1 263 ? -4.573 -4.519 21.925 1.00 18.56 415 THR A CA 1
ATOM 1702 C C . THR A 1 263 ? -3.503 -3.604 22.480 1.00 18.60 415 THR A C 1
ATOM 1703 O O . THR A 1 263 ? -2.685 -4.030 23.314 1.00 20.94 415 THR A O 1
ATOM 1707 N N . CYS A 1 264 ? -3.503 -2.367 21.994 1.00 20.41 416 CYS A N 1
ATOM 1708 C CA . CYS A 1 264 ? -2.608 -1.296 22.454 1.00 20.53 416 CYS A CA 1
ATOM 1709 C C . CYS A 1 264 ? -2.861 -0.947 23.904 1.00 20.12 416 CYS A C 1
ATOM 1710 O O . CYS A 1 264 ? -1.895 -0.753 24.668 1.00 20.00 416 CYS A O 1
ATOM 1713 N N . SER A 1 265 ? -4.139 -0.908 24.333 1.00 18.05 417 SER A N 1
ATOM 1714 C CA . SER A 1 265 ? -4.463 -0.551 25.718 1.00 19.12 417 SER A CA 1
ATOM 1715 C C . SER A 1 265 ? -4.172 -1.684 26.736 1.00 17.19 417 SER A C 1
ATOM 1716 O O . SER A 1 265 ? -4.112 -1.442 27.951 1.00 18.94 417 SER A O 1
ATOM 1719 N N . GLY A 1 266 ? -4.073 -2.914 26.240 1.00 17.49 418 GLY A N 1
ATOM 1720 C CA . GLY A 1 266 ? -3.929 -4.087 27.111 1.00 19.41 418 GLY A CA 1
ATOM 1721 C C . GLY A 1 266 ? -5.277 -4.697 27.465 1.00 19.91 418 GLY A C 1
ATOM 1722 O O . GLY A 1 266 ? -5.336 -5.769 28.054 1.00 20.99 418 GLY A O 1
ATOM 1723 N N . LEU A 1 267 ? -6.359 -3.993 27.138 1.00 19.53 419 LEU A N 1
ATOM 1724 C CA . LEU A 1 267 ? -7.716 -4.507 27.421 1.00 20.69 419 LEU A CA 1
ATOM 1725 C C . LEU A 1 267 ? -7.954 -5.788 26.662 1.00 19.57 419 LEU A C 1
ATOM 1726 O O . LEU A 1 267 ? -7.498 -5.938 25.519 1.00 19.62 419 LEU A O 1
ATOM 1731 N N . GLN A 1 268 ? -8.638 -6.732 27.325 1.00 19.30 420 GLN A N 1
ATOM 1732 C CA . GLN A 1 268 ? -9.012 -7.976 26.649 1.00 19.90 420 GLN A CA 1
ATOM 1733 C C . GLN A 1 268 ? -10.416 -8.409 27.066 1.00 18.86 420 GLN A C 1
ATOM 1734 O O . GLN A 1 268 ? -10.889 -8.130 28.194 1.00 18.12 420 GLN A O 1
ATOM 1740 N N . VAL A 1 269 ? -11.069 -9.117 26.149 1.00 18.78 421 VAL A N 1
ATOM 1741 C CA . VAL A 1 269 ? -12.213 -9.921 26.564 1.00 18.90 421 VAL A CA 1
ATOM 1742 C C . VAL A 1 269 ? -11.702 -11.223 27.176 1.00 19.18 421 VAL A C 1
ATOM 1743 O O . VAL A 1 269 ? -10.993 -11.970 26.481 1.00 21.29 421 VAL A O 1
ATOM 1747 N N . ARG A 1 270 ? -12.077 -11.497 28.443 1.00 18.67 422 ARG A N 1
ATOM 1748 C CA . ARG A 1 270 ? -11.700 -12.727 29.170 1.00 21.45 422 ARG A CA 1
ATOM 1749 C C . ARG A 1 270 ? -12.667 -13.855 28.867 1.00 21.48 422 ARG A C 1
ATOM 1750 O O . ARG A 1 270 ? -12.275 -15.018 28.820 1.00 21.97 422 ARG A O 1
ATOM 1758 N N . PHE A 1 271 ? -13.941 -13.509 28.751 1.00 19.22 423 PHE A N 1
ATOM 1759 C CA . PHE A 1 271 ? -14.955 -14.528 28.400 1.00 19.09 423 PHE A CA 1
ATOM 1760 C C . PHE A 1 271 ? -16.143 -13.976 27.685 1.00 19.81 423 PHE A C 1
ATOM 1761 O O . PHE A 1 271 ? -16.460 -12.793 27.763 1.00 19.14 423 PHE A O 1
ATOM 1769 N N . LEU A 1 272 ? -16.796 -14.893 26.991 1.00 20.56 424 LEU A N 1
ATOM 1770 C CA . LEU A 1 272 ? -18.034 -14.629 26.289 1.00 21.59 424 LEU A CA 1
ATOM 1771 C C . LEU A 1 272 ? -18.924 -15.822 26.588 1.00 23.52 424 LEU A C 1
ATOM 1772 O O . LEU A 1 272 ? -18.608 -16.941 26.201 1.00 24.73 424 LEU A O 1
ATOM 1777 N N . ARG A 1 273 ? -20.013 -15.573 27.292 1.00 23.99 425 ARG A N 1
ATOM 1778 C CA . ARG A 1 273 ? -20.888 -16.640 27.745 1.00 26.86 425 ARG A CA 1
ATOM 1779 C C . ARG A 1 273 ? -22.340 -16.340 27.428 1.00 27.92 425 ARG A C 1
ATOM 1780 O O . ARG A 1 273 ? -22.839 -15.260 27.693 1.00 27.33 425 ARG A O 1
ATOM 1788 N N . LEU A 1 274 ? -23.017 -17.360 26.916 1.00 29.89 426 LEU A N 1
ATOM 1789 C CA . LEU A 1 274 ? -24.356 -17.260 26.423 1.00 33.23 426 LEU A CA 1
ATOM 1790 C C . LEU A 1 274 ? -25.216 -18.131 27.288 1.00 35.17 426 LEU A C 1
ATOM 1791 O O . LEU A 1 274 ? -24.789 -19.207 27.728 1.00 35.62 426 LEU A O 1
ATOM 1796 N N . ALA A 1 275 ? -26.413 -17.653 27.578 1.00 37.23 427 ALA A N 1
ATOM 1797 C CA . ALA A 1 275 ? -27.417 -18.495 28.235 1.00 39.17 427 ALA A CA 1
ATOM 1798 C C . ALA A 1 275 ? -28.609 -18.574 27.279 1.00 40.66 427 ALA A C 1
ATOM 1799 O O . ALA A 1 275 ? -29.067 -17.533 26.772 1.00 41.12 427 ALA A O 1
ATOM 1801 N N . PHE A 1 276 ? -29.076 -19.796 27.004 1.00 42.45 428 PHE A N 1
ATOM 1802 C CA . PHE A 1 276 ? -30.261 -20.032 26.154 1.00 43.75 428 PHE A CA 1
ATOM 1803 C C . PHE A 1 276 ? -31.413 -20.581 26.991 1.00 44.30 428 PHE A C 1
ATOM 1804 O O . PHE A 1 276 ? -31.174 -21.321 27.953 1.00 44.29 428 PHE A O 1
ATOM 1812 N N . PRO A 1 284 ? -23.359 -23.291 19.676 1.00 37.04 436 PRO A N 1
ATOM 1813 C CA . PRO A 1 284 ? -22.913 -21.908 19.404 1.00 36.11 436 PRO A CA 1
ATOM 1814 C C . PRO A 1 284 ? -21.379 -21.800 19.336 1.00 34.73 436 PRO A C 1
ATOM 1815 O O . PRO A 1 284 ? -20.681 -21.985 20.354 1.00 36.37 436 PRO A O 1
ATOM 1819 N N . HIS A 1 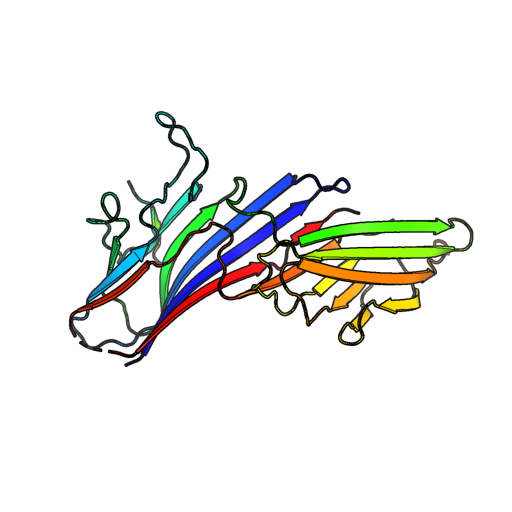285 ? -20.862 -21.529 18.142 1.00 30.59 437 HIS A N 1
ATOM 1820 C CA . HIS A 1 285 ? -19.419 -21.424 17.951 1.00 28.29 437 HIS A CA 1
ATOM 1821 C C . HIS A 1 285 ? -19.03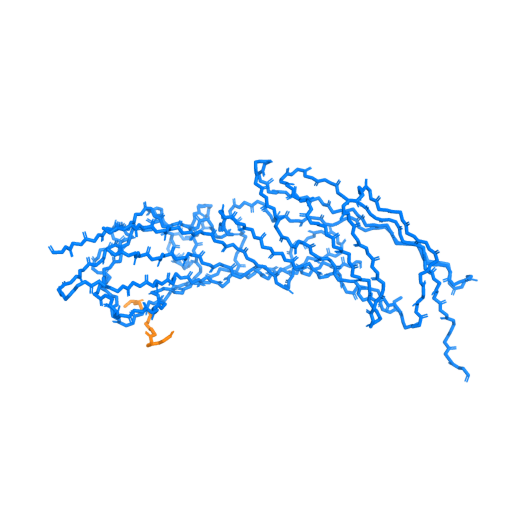7 -19.952 18.122 1.00 26.70 437 HIS A C 1
ATOM 1822 O O . HIS A 1 285 ? -19.699 -19.084 17.576 1.00 27.02 437 HIS A O 1
ATOM 1829 N N . LYS A 1 286 ? -17.948 -19.681 18.844 1.00 22.88 438 LYS A N 1
ATOM 1830 C CA . LYS A 1 286 ? -17.571 -18.322 19.148 1.00 21.57 438 LYS A CA 1
ATOM 1831 C C . LYS A 1 286 ? -16.244 -17.965 18.509 1.00 20.72 438 LYS A C 1
ATOM 1832 O O . LYS A 1 286 ? -15.292 -18.781 18.476 1.00 18.71 438 LYS A O 1
ATOM 1838 N N . TRP A 1 287 ? -16.166 -16.740 17.999 1.00 18.99 439 TRP A N 1
ATOM 1839 C CA . TRP A 1 287 ? -14.888 -16.151 17.601 1.00 18.58 439 TRP A CA 1
ATOM 1840 C C . TRP A 1 287 ? -14.672 -14.899 18.438 1.00 19.59 439 TRP A C 1
ATOM 1841 O O . TRP A 1 287 ? -15.471 -13.936 18.336 1.00 20.42 439 TRP A O 1
ATOM 1852 N N . VAL A 1 288 ? -13.581 -14.873 19.216 1.00 15.89 440 VAL A N 1
ATOM 1853 C CA . VAL A 1 288 ? -13.246 -13.680 19.983 1.00 17.32 440 VAL A CA 1
ATOM 1854 C C . VAL A 1 288 ? -11.907 -13.186 19.459 1.00 17.35 440 VAL A C 1
ATOM 1855 O O . VAL A 1 288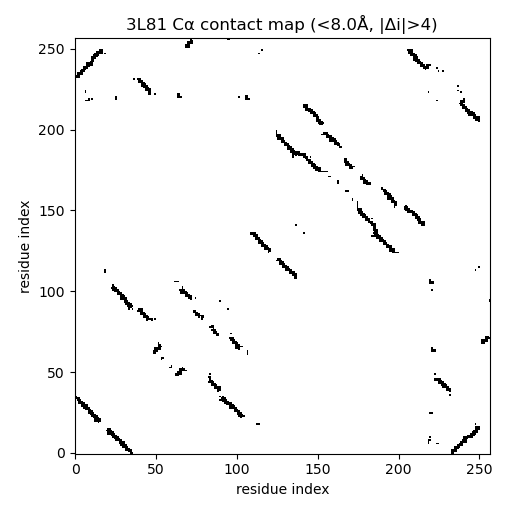 ? -10.933 -13.967 19.454 1.00 17.31 440 VAL A O 1
ATOM 1859 N N . ARG A 1 289 ? -11.835 -11.950 18.969 1.00 14.29 441 ARG A N 1
ATOM 1860 C CA . ARG A 1 289 ? -10.626 -11.508 18.254 1.00 14.90 441 ARG A CA 1
ATOM 1861 C C . ARG A 1 289 ? -10.266 -10.158 18.809 1.00 14.46 441 ARG A C 1
ATOM 1862 O O . ARG A 1 289 ? -11.125 -9.411 19.231 1.00 14.26 441 ARG A O 1
ATOM 1870 N N . HIS A 1 290 ? -8.954 -9.880 18.862 1.00 13.38 442 HIS A N 1
ATOM 1871 C CA . HIS A 1 290 ? -8.417 -8.602 19.310 1.00 14.60 442 HIS A CA 1
ATOM 1872 C C . HIS A 1 290 ? -7.491 -8.084 18.239 1.00 14.85 442 HIS A C 1
ATOM 1873 O O . HIS A 1 290 ? -6.641 -8.789 17.765 1.00 14.10 442 HIS A O 1
ATOM 1880 N N . LEU A 1 291 ? -7.717 -6.836 17.815 1.00 14.76 443 LEU A N 1
ATOM 1881 C CA . LEU A 1 291 ? -6.921 -6.248 16.729 1.00 17.20 443 LEU A CA 1
ATOM 1882 C C . LEU A 1 291 ? -6.631 -4.770 17.025 1.00 17.48 443 LEU A C 1
ATOM 1883 O O . LEU A 1 291 ? -7.517 -4.047 17.471 1.00 16.98 443 LEU A O 1
ATOM 1888 N N . SER A 1 292 ? -5.383 -4.333 16.754 1.00 14.41 444 SER A N 1
ATOM 1889 C CA . SER A 1 292 ? -5.048 -2.924 16.708 1.00 15.64 444 SER A CA 1
ATOM 1890 C C . SER A 1 292 ? -4.648 -2.572 15.294 1.00 16.42 444 SER A C 1
ATOM 1891 O O . SER A 1 292 ? -4.139 -3.437 14.548 1.00 16.21 444 SER A O 1
ATOM 1894 N N . HIS A 1 293 ? -4.878 -1.313 14.890 1.00 15.16 445 HIS A N 1
ATOM 1895 C CA . HIS A 1 293 ? -4.484 -0.879 13.555 1.00 14.55 445 HIS A CA 1
ATOM 1896 C C . HIS A 1 293 ? -4.200 0.621 13.606 1.00 14.27 445 HIS A C 1
ATOM 1897 O O . HIS A 1 293 ? -4.632 1.294 14.512 1.00 14.63 445 HIS A O 1
ATOM 1904 N N . SER A 1 294 ? -3.407 1.087 12.660 1.00 14.25 446 SER A N 1
ATOM 1905 C CA . SER A 1 294 ? -3.148 2.511 12.503 1.00 16.13 446 SER A CA 1
ATOM 1906 C C . SER A 1 294 ? -3.106 2.899 11.044 1.00 16.55 446 SER A C 1
ATOM 1907 O O . SER A 1 294 ? -2.630 2.131 10.183 1.00 16.67 446 SER A O 1
ATOM 1910 N N . ASP A 1 295 ? -3.563 4.126 10.775 1.00 18.20 447 ASP A N 1
ATOM 1911 C CA . ASP A 1 295 ? -3.249 4.737 9.492 1.00 21.30 447 ASP A CA 1
ATOM 1912 C C . ASP A 1 295 ? -2.601 6.087 9.721 1.00 21.68 447 ASP A C 1
ATOM 1913 O O . ASP A 1 295 ? -2.441 6.860 8.760 1.00 24.39 447 ASP A O 1
ATOM 1918 N N . ALA A 1 296 ? -2.228 6.364 10.973 1.00 21.06 448 ALA A N 1
ATOM 1919 C CA . ALA A 1 296 ? -1.691 7.673 11.426 1.00 20.53 448 ALA A CA 1
ATOM 1920 C C . ALA A 1 296 ? -0.648 7.521 12.514 1.00 18.60 448 ALA A C 1
ATOM 1921 O O . ALA A 1 296 ? -0.759 8.075 13.593 1.00 19.92 448 ALA A O 1
ATOM 1923 N N . TYR A 1 297 ? 0.398 6.774 12.203 1.00 16.44 449 TYR A N 1
ATOM 1924 C CA . TYR A 1 297 ? 1.441 6.574 13.148 1.00 15.45 449 TYR A CA 1
ATOM 1925 C C . TYR A 1 297 ? 2.558 7.418 12.593 1.00 16.04 449 TYR A C 1
ATOM 1926 O O . TYR A 1 297 ? 3.324 6.996 11.692 1.00 16.78 449 TYR A O 1
ATOM 1935 N N . VAL A 1 298 ? 2.627 8.648 13.103 1.00 16.44 450 VAL A N 1
ATOM 1936 C CA . VAL A 1 298 ? 3.431 9.680 12.436 1.00 17.03 450 VAL A CA 1
ATOM 1937 C C . VAL A 1 298 ? 4.792 9.872 13.136 1.00 17.21 450 VAL A C 1
ATOM 1938 O O . VAL A 1 298 ? 4.870 9.966 14.354 1.00 18.18 450 VAL A O 1
ATOM 1942 N N . ILE A 1 299 ? 5.870 9.943 12.353 1.00 17.12 451 ILE A N 1
ATOM 1943 C CA . ILE A 1 299 ? 7.213 10.009 12.950 1.00 17.96 451 ILE A CA 1
ATOM 1944 C C . ILE A 1 299 ? 7.947 11.131 12.214 1.00 19.35 451 ILE A C 1
ATOM 1945 O O . ILE A 1 299 ? 8.165 11.060 11.012 1.00 18.86 451 ILE A O 1
ATOM 1950 N N . ARG A 1 300 ? 8.315 12.177 12.930 1.00 19.45 452 ARG A N 1
ATOM 1951 C CA . ARG A 1 300 ? 9.036 13.267 12.259 1.00 22.14 452 ARG A CA 1
ATOM 1952 C C . ARG A 1 300 ? 10.436 12.812 11.869 1.00 24.37 452 ARG A C 1
ATOM 1953 O O . ARG A 1 300 ? 11.046 11.982 12.560 1.00 24.45 452 ARG A O 1
ATOM 1961 N N . ILE A 1 301 ? 10.928 13.365 10.760 1.00 28.61 453 ILE A N 1
ATOM 1962 C CA . ILE A 1 301 ? 12.306 13.094 10.340 1.00 32.98 453 ILE A CA 1
ATOM 1963 C C . ILE A 1 301 ? 13.198 14.273 10.776 1.00 35.55 453 ILE A C 1
ATOM 1964 O O . ILE A 1 301 ? 12.776 15.454 10.769 1.00 38.27 453 ILE A O 1
ATOM 1970 N N . THR B 2 1 ? -23.748 7.143 36.536 1.00 43.04 686 THR B N 1
ATOM 1971 C CA . THR B 2 1 ? -22.248 7.161 36.565 1.00 42.81 686 THR B CA 1
ATOM 1972 C C . THR B 2 1 ? -21.632 6.980 35.175 1.00 41.22 686 THR B C 1
ATOM 1973 O O . THR B 2 1 ? -20.513 7.435 34.926 1.00 41.89 686 THR B O 1
ATOM 1977 N N . TYR B 2 2 ? -22.365 6.312 34.285 1.00 39.68 687 TYR B N 1
ATOM 1978 C CA . TYR B 2 2 ? -21.801 5.850 33.022 1.00 37.40 687 TYR B CA 1
ATOM 1979 C C . TYR B 2 2 ? -22.383 6.555 31.806 1.00 34.73 687 TYR B C 1
ATOM 1980 O O . TYR B 2 2 ? -23.559 6.950 31.814 1.00 34.89 687 TYR B O 1
ATOM 1989 N N . LYS B 2 3 ? -21.576 6.696 30.756 1.00 31.24 688 LYS B N 1
ATOM 1990 C CA . LYS B 2 3 ? -22.036 7.314 29.504 1.00 29.11 688 LYS B CA 1
ATOM 1991 C C . LYS B 2 3 ? -22.534 6.238 28.546 1.00 27.14 688 LYS B C 1
ATOM 1992 O O . LYS B 2 3 ? -21.883 5.214 28.384 1.00 24.82 688 LYS B O 1
ATOM 1998 N N . PHE B 2 4 ? -23.671 6.487 27.904 1.00 25.36 689 PHE B N 1
ATOM 1999 C CA . PHE B 2 4 ? -24.279 5.532 26.958 1.00 23.75 689 PHE B CA 1
ATOM 2000 C C . PHE B 2 4 ? -24.415 6.130 25.566 1.00 24.45 689 PHE B C 1
ATOM 2001 O O . PHE B 2 4 ? -24.482 7.354 25.399 1.00 26.25 689 PHE B O 1
ATOM 2009 N N . PHE B 2 5 ? -24.441 5.284 24.554 1.00 21.51 690 PHE B N 1
ATOM 2010 C CA . PHE B 2 5 ? -24.725 5.735 23.196 1.00 22.61 690 PHE B CA 1
ATOM 2011 C C . PHE B 2 5 ? -25.776 4.829 22.607 1.00 22.66 690 PHE B C 1
ATOM 2012 O O . PHE B 2 5 ? -25.976 3.737 23.086 1.00 22.36 690 PHE B O 1
ATOM 2020 N N . GLU B 2 6 ? -26.438 5.311 21.560 1.00 25.08 691 GLU B N 1
ATOM 2021 C CA . GLU B 2 6 ? -27.473 4.556 20.862 1.00 27.99 691 GLU B CA 1
ATOM 2022 C C . GLU B 2 6 ? -26.959 3.808 19.640 1.00 29.69 691 GLU B C 1
ATOM 2023 O O . GLU B 2 6 ? -27.576 2.823 19.192 1.00 29.49 691 GLU B O 1
ATOM 2029 N N . GLN B 2 7 ? -25.832 4.260 19.106 1.00 30.92 692 GLN B N 1
ATOM 2030 C CA . GLN B 2 7 ? -25.221 3.546 17.983 1.00 33.57 692 GLN B CA 1
ATOM 2031 C C . GLN B 2 7 ? -23.713 3.723 17.975 1.00 34.50 692 GLN B C 1
ATOM 2032 O O . GLN B 2 7 ? -22.990 2.855 17.457 1.00 34.98 692 GLN B O 1
#

Solvent-accessible surface area: 13980 Å² total; per-residue (Å²): 105,80,0,46,0,28,0,18,0,100,0,34,6,37,8,15,70,112,21,52,63,86,133,12,45,0,70,2,36,0,110,3,80,0,98,10,84,124,63,9,47,0,84,0,1,1,19,118,104,0,52,59,18,114,29,185,161,193,40,105,46,144,34,29,10,0,29,83,16,17,0,24,51,56,8,45,20,105,80,3,120,88,100,27,33,0,70,4,105,18,61,116,11,142,20,25,0,0,73,3,63,2,71,42,102,26,63,60,97,34,3,1,78,4,70,41,57,58,112,104,69,209,70,71,10,108,6,52,1,77,0,62,0,78,1,40,17,105,81,164,26,56,0,64,104,2,92,0,80,1,41,15,14,228,55,20,81,60,89,54,75,118,42,65,32,128,56,8,136,16,97,51,34,185,53,8,2,82,0,38,0,70,170,0,72,7,54,30,104,9,22,1,42,5,27,1,48,19,64,59,128,135,124,196,49,37,14,62,0,26,0,36,6,62,0,18,183,45,18,5,0,20,0,100,13,137,34,9,126,23,52,146,92,115,93,99,60,116,30,53,0,42,5,93,34,0,32,5,110,66,180,66,142,91,28,130,172

Nearest PDB structures (foldseek):
  3l81-assembly1_A  TM=1.004E+00  e=1.344E-54  Homo sapiens
  4mdr-assembly1_A  TM=9.986E-01  e=2.365E-49  Homo sapiens
  7oit-assembly1_AAA  TM=8.220E-01  e=3.768E-22  Rattus norvegicus
  3ml6-assembly5_E  TM=8.452E-01  e=8.862E-22  Mus musculus
  9c59-assembly1_M  TM=8.043E-01  e=2.402E-17  Homo sapiens

Radius of gyration: 22.42 Å; Cα contacts (8 Å, |Δi|>4): 659; chains: 2; bounding box: 60×50×58 Å

B-factor: mean 27.74, std 9.33, range [13.38, 65.48]

CATH classification: 2.60.40.1170 (+1 more: 2.60.40.1170)